Protein AF-A0A7R9VSL9-F1 (afdb_monomer)

Solvent-accessible surface area (backbone atoms only — not comparable to full-atom values): 11444 Å² total; per-residue (Å²): 52,45,55,28,90,46,54,79,50,52,21,75,36,91,77,59,42,66,39,52,57,66,40,55,28,43,62,44,83,41,82,52,96,95,42,82,44,75,50,40,25,41,48,92,50,50,42,45,69,57,38,50,76,49,72,64,42,62,82,73,34,66,48,32,88,76,43,55,75,71,49,42,51,52,44,42,50,33,46,54,65,25,61,71,74,70,79,79,92,76,89,86,70,98,70,92,64,82,64,56,60,70,59,43,49,58,50,45,51,35,39,72,70,66,36,55,68,60,43,52,56,48,34,75,75,40,68,66,56,54,78,35,43,83,78,44,50,65,36,54,56,36,44,29,19,50,68,43,38,52,67,60,41,50,52,44,49,60,76,64,42,69,70,82,53,54,25,77,86,66,44,36,32,61,77,50,26,27,77,84,28,32,77,73,63,50,93,81,71,87,72,75,75,73,81,128

Mean predicted aligned error: 16.26 Å

pLDDT: mean 79.05, std 14.08, range [35.59, 91.62]

InterPro domains:
  IPR001510 Zinc finger, PARP-type [PF00645] (2-78)
  IPR001510 Zinc finger, PARP-type [PS50064] (1-83)
  IPR001510 Zinc finger, PARP-type [SM01336] (2-80)
  IPR002110 Ankyrin repeat [PF12796] (111-179)
  IPR002110 Ankyrin repeat [PS50088] (136-168)
  IPR002110 Ankyrin repeat [SM00248] (136-165)
  IPR036770 Ankyrin repeat-containing domain superfamily [G3DSA:1.25.40.20] (108-187)
  IPR036770 Ankyrin repeat-containing domain superfamily [SSF48403] (115-178)
  IPR036957 Zinc finger, PARP-type superfamily [G3DSA:3.30.1740.10] (1-96)

Radius of gyration: 26.24 Å; Cα contacts (8 Å, |Δi|>4): 273; chains: 1; bounding box: 48×46×70 Å

Foldseek 3Di:
DEFACAQPAAAPAPVRHGDHGRADWDWDWDDDDNDIDTHIHGLQRCALVNCVVQVLAQVSDPCLVVHDPVNNVSNRVSSVVRVVPPDDDDDDDDDDDQDDLVVLVVLVVCLQVVVLVVNLVVCVSPVSNLARDSPLADHSLLSCQLVQPQVSNLSSVQSPHDQCRAGPVRDTSLNNGDPNNVVVSDPDDPRPNPDD

Organism: NCBI:txid2749911

Structure (mmCIF, N/CA/C/O backbone):
data_AF-A0A7R9VSL9-F1
#
_entry.id   AF-A0A7R9VSL9-F1
#
loop_
_atom_site.group_PDB
_atom_site.id
_atom_site.type_symbol
_atom_site.label_atom_id
_atom_site.label_alt_id
_atom_site.label_comp_id
_atom_site.label_asym_id
_atom_site.label_entity_id
_atom_site.label_seq_id
_atom_site.pdbx_PDB_ins_code
_atom_site.Cartn_x
_atom_site.Cartn_y
_atom_site.Cartn_z
_atom_site.occupancy
_atom_site.B_iso_or_equiv
_atom_site.auth_seq_id
_atom_site.auth_comp_id
_atom_site.auth_asym_id
_atom_site.auth_atom_id
_atom_site.pdbx_PDB_model_num
ATOM 1 N N . MET A 1 1 ? -15.190 14.554 35.370 1.00 84.62 1 MET A N 1
ATOM 2 C CA . MET A 1 1 ? -15.460 13.110 35.465 1.00 84.62 1 MET A CA 1
ATOM 3 C C . MET A 1 1 ? -16.556 12.915 36.484 1.00 84.62 1 MET A C 1
ATOM 5 O O . MET A 1 1 ? -16.598 13.649 37.455 1.00 84.62 1 MET A O 1
ATOM 9 N N . GLU A 1 2 ? -17.449 11.961 36.266 1.00 85.62 2 GLU A N 1
ATOM 10 C CA . GLU A 1 2 ? -18.422 11.568 37.288 1.00 85.62 2 GLU A CA 1
ATOM 11 C C . GLU A 1 2 ? -18.765 10.086 37.144 1.00 85.62 2 GLU A C 1
ATOM 13 O O . GLU A 1 2 ? -18.588 9.501 36.070 1.00 85.62 2 GLU A O 1
ATOM 18 N N . ALA A 1 3 ? -19.291 9.485 38.209 1.00 86.31 3 ALA A N 1
ATOM 19 C CA . ALA A 1 3 ? -19.899 8.166 38.131 1.00 86.31 3 ALA A CA 1
ATOM 20 C C . ALA A 1 3 ? -21.226 8.252 37.362 1.00 86.31 3 ALA A C 1
ATOM 22 O O . ALA A 1 3 ? -22.036 9.162 37.561 1.00 86.31 3 ALA A O 1
ATOM 23 N N . ALA A 1 4 ? -21.481 7.295 36.473 1.00 84.44 4 ALA A N 1
ATOM 24 C CA . ALA A 1 4 ? -22.708 7.269 35.695 1.00 84.44 4 ALA A CA 1
ATOM 25 C C . ALA A 1 4 ? -23.941 7.113 36.600 1.00 84.44 4 ALA A C 1
ATOM 27 O O . ALA A 1 4 ? -24.237 6.029 37.102 1.00 84.44 4 ALA A O 1
ATOM 28 N N . LYS A 1 5 ? -24.713 8.197 36.755 1.00 83.06 5 LYS A N 1
ATOM 29 C CA . LYS A 1 5 ? -25.940 8.223 37.576 1.00 83.06 5 LYS A CA 1
ATOM 30 C C . LYS A 1 5 ? -27.024 7.256 37.073 1.00 83.06 5 LYS A C 1
ATOM 32 O O . LYS A 1 5 ? -27.860 6.793 37.844 1.00 83.06 5 LYS A O 1
ATOM 37 N N . SER A 1 6 ? -27.015 6.930 35.776 1.00 79.44 6 SER A N 1
ATOM 38 C CA . SER A 1 6 ? -27.921 5.950 35.164 1.00 79.44 6 SER A CA 1
ATOM 39 C C . SER A 1 6 ? -27.245 5.192 34.021 1.00 79.44 6 SER A C 1
ATOM 41 O O . SER A 1 6 ? -26.354 5.732 33.371 1.00 79.44 6 SER A O 1
ATOM 43 N N . GLY A 1 7 ? -27.740 3.989 33.714 1.00 78.31 7 GLY A N 1
ATOM 44 C CA . GLY A 1 7 ? -27.281 3.172 32.582 1.00 78.31 7 GLY A CA 1
ATOM 45 C C . GLY A 1 7 ? -27.745 3.650 31.196 1.00 78.31 7 GLY A C 1
ATOM 46 O O . GLY A 1 7 ? -27.620 2.919 30.221 1.00 78.31 7 GLY A O 1
ATOM 47 N N . ARG A 1 8 ? -28.347 4.846 31.094 1.00 77.19 8 ARG A N 1
ATOM 48 C CA . ARG A 1 8 ? -28.949 5.362 29.848 1.00 77.19 8 ARG A CA 1
ATOM 49 C C . ARG A 1 8 ? -27.991 6.188 28.990 1.00 77.19 8 ARG A C 1
ATOM 51 O O . ARG A 1 8 ? -28.275 6.423 27.818 1.00 77.19 8 ARG A O 1
ATOM 58 N N . SER A 1 9 ? -26.868 6.651 29.543 1.00 83.00 9 SER A N 1
ATOM 59 C CA . SER A 1 9 ? -25.889 7.418 28.767 1.00 83.00 9 SER A CA 1
ATOM 60 C C . SER A 1 9 ? -25.145 6.519 27.789 1.00 83.00 9 SER A C 1
ATOM 62 O O . SER A 1 9 ? -24.512 5.550 28.203 1.00 83.00 9 SER A O 1
ATOM 64 N N . LYS A 1 10 ? -25.176 6.873 26.504 1.00 88.25 10 LYS A N 1
ATOM 65 C CA . LYS A 1 10 ? -24.387 6.213 25.461 1.00 88.25 10 LYS A CA 1
ATOM 66 C C . LYS A 1 10 ? -23.032 6.895 25.325 1.00 88.25 10 LYS A C 1
ATOM 68 O O . LYS A 1 10 ? -22.955 8.123 25.291 1.00 88.25 10 LYS A O 1
ATOM 73 N N . CYS A 1 11 ? -21.977 6.096 25.230 1.00 88.94 11 CYS A N 1
ATOM 74 C CA . CYS A 1 11 ? -20.640 6.588 24.955 1.00 88.94 11 CYS A CA 1
ATOM 75 C C . CYS A 1 11 ? -20.586 7.172 23.536 1.00 88.94 11 CYS A C 1
ATOM 77 O O . CYS A 1 11 ? -20.921 6.492 22.570 1.00 88.94 11 CYS A O 1
ATOM 79 N N . LYS A 1 12 ? -20.132 8.421 23.398 1.00 85.94 12 LYS A N 1
ATOM 80 C CA . LYS A 1 12 ? -19.881 9.072 22.096 1.00 85.94 12 LYS A CA 1
ATOM 81 C C . LYS A 1 12 ? -18.482 8.778 21.523 1.00 85.94 12 LYS A C 1
ATOM 83 O O . LYS A 1 12 ? -18.089 9.378 20.528 1.00 85.94 12 LYS A O 1
ATOM 88 N N . GLY A 1 13 ? -17.719 7.881 22.153 1.00 82.31 13 GLY A N 1
ATOM 89 C CA . GLY A 1 13 ? -16.448 7.361 21.636 1.00 82.31 13 GLY A CA 1
ATOM 90 C C . GLY A 1 13 ? -16.630 6.198 20.651 1.00 82.31 13 GLY A C 1
ATOM 91 O O . GLY A 1 13 ? -17.747 5.882 20.243 1.00 82.31 13 GLY A O 1
ATOM 92 N N . SER A 1 14 ? -15.530 5.527 20.299 1.00 81.31 14 SER A N 1
ATOM 93 C CA . SER A 1 14 ? -15.514 4.436 19.306 1.00 81.31 14 SER A CA 1
ATOM 94 C C . SER A 1 14 ? -16.423 3.259 19.667 1.00 81.31 14 SER A C 1
ATOM 96 O O . SER A 1 14 ? -17.009 2.638 18.788 1.00 81.31 14 SER A O 1
ATOM 98 N N . CYS A 1 15 ? -16.577 2.983 20.961 1.00 84.06 15 CYS A N 1
ATOM 99 C CA . CYS A 1 15 ? -17.363 1.872 21.479 1.00 84.06 15 CYS A CA 1
ATOM 100 C C . CYS A 1 15 ? -18.881 2.026 21.259 1.00 84.06 15 CYS A C 1
ATOM 102 O O . CYS A 1 15 ? -19.564 1.017 21.146 1.00 84.06 15 CYS A O 1
ATOM 104 N N . LYS A 1 16 ? -19.437 3.251 21.209 1.00 84.38 16 LYS A N 1
ATOM 105 C CA . LYS A 1 16 ? -20.891 3.535 21.058 1.00 84.38 16 LYS A CA 1
ATOM 106 C C . LYS A 1 16 ? -21.842 2.807 22.038 1.00 84.38 16 LYS A C 1
ATOM 108 O O . LYS A 1 16 ? -23.061 2.868 21.882 1.00 84.38 16 LYS A O 1
ATOM 113 N N . GLN A 1 17 ? -21.302 2.144 23.057 1.00 85.94 17 GLN A N 1
ATOM 114 C CA . GLN A 1 17 ? -22.033 1.320 24.019 1.00 85.94 17 GLN A CA 1
ATOM 115 C C . GLN A 1 17 ? -22.674 2.156 25.134 1.00 85.94 17 GLN A C 1
ATOM 117 O O . GLN A 1 17 ? -22.292 3.304 25.380 1.00 85.94 17 GLN A O 1
ATOM 122 N N . ALA A 1 18 ? -23.661 1.573 25.816 1.00 89.00 18 ALA A N 1
ATOM 123 C CA . ALA A 1 18 ? -24.231 2.149 27.028 1.00 89.00 18 ALA A CA 1
ATOM 124 C C . ALA A 1 18 ? -23.214 2.082 28.177 1.00 89.00 18 ALA A C 1
ATOM 126 O O . ALA A 1 18 ? -22.560 1.062 28.375 1.00 89.00 18 ALA A O 1
ATOM 127 N N . ILE A 1 19 ? -23.080 3.174 28.928 1.00 87.31 19 ILE A N 1
ATOM 128 C CA . ILE A 1 19 ? -22.209 3.240 30.104 1.00 87.31 19 ILE A CA 1
ATOM 129 C C . ILE A 1 19 ? -23.006 2.702 31.298 1.00 87.31 19 ILE A C 1
ATOM 131 O O . ILE A 1 19 ? -24.061 3.273 31.596 1.00 87.31 19 ILE A O 1
ATOM 135 N N . PRO A 1 20 ? -22.553 1.630 31.971 1.00 87.19 20 PRO A N 1
ATOM 136 C CA . PRO A 1 20 ? -23.284 1.049 33.090 1.00 87.19 20 PRO A CA 1
ATOM 137 C C . PRO A 1 20 ? -23.353 2.020 34.273 1.00 87.19 20 PRO A C 1
ATOM 139 O O . PRO A 1 20 ? -22.482 2.870 34.458 1.00 87.19 20 PRO A O 1
ATOM 142 N N . LYS A 1 21 ? -24.412 1.901 35.083 1.00 87.94 21 LYS A N 1
ATOM 143 C CA . LYS A 1 21 ? -24.594 2.725 36.286 1.00 87.94 21 LYS A CA 1
ATOM 144 C C . LYS A 1 21 ? -23.414 2.506 37.241 1.00 87.94 21 LYS A C 1
ATOM 146 O O . LYS A 1 21 ? -23.044 1.367 37.492 1.00 87.94 21 LYS A O 1
ATOM 151 N N . GLY A 1 22 ? -22.856 3.589 37.774 1.00 85.44 22 GLY A N 1
ATOM 152 C CA . GLY A 1 22 ? -21.714 3.542 38.690 1.00 85.44 22 GLY A CA 1
ATOM 153 C C . GLY A 1 22 ? -20.346 3.413 38.014 1.00 85.44 22 GLY A C 1
ATOM 154 O O . GLY A 1 22 ? -19.343 3.511 38.707 1.00 85.44 22 GLY A O 1
ATOM 155 N N . ALA A 1 23 ? -20.259 3.257 36.689 1.00 86.19 23 ALA A N 1
ATOM 156 C CA . ALA A 1 23 ? -18.967 3.326 36.005 1.00 86.19 23 ALA A CA 1
ATOM 157 C C . ALA A 1 23 ? -18.481 4.773 35.867 1.00 86.19 23 ALA A C 1
ATOM 159 O O . ALA A 1 23 ? -19.281 5.692 35.655 1.00 86.19 23 ALA A O 1
ATOM 160 N N . ALA A 1 24 ? -17.164 4.966 35.945 1.00 88.19 24 ALA A N 1
ATOM 161 C CA . ALA A 1 24 ? -16.548 6.261 35.710 1.00 88.19 24 ALA A CA 1
ATOM 162 C C . ALA A 1 24 ? -16.733 6.687 34.244 1.00 88.19 24 ALA A C 1
ATOM 164 O O . ALA A 1 24 ? -16.544 5.911 33.300 1.00 88.19 24 ALA A O 1
ATOM 165 N N . ARG A 1 25 ? -17.128 7.944 34.039 1.00 88.25 25 ARG A N 1
ATOM 166 C CA . ARG A 1 25 ? -17.280 8.535 32.708 1.00 88.25 25 ARG A CA 1
ATOM 167 C C . ARG A 1 25 ? -16.757 9.961 32.660 1.00 88.25 25 ARG A C 1
ATOM 169 O O . ARG A 1 25 ? -16.861 10.734 33.615 1.00 88.25 25 ARG A O 1
ATOM 176 N N . MET A 1 26 ? -16.245 10.327 31.494 1.00 87.38 26 MET A N 1
ATOM 177 C CA . MET A 1 26 ? -15.787 11.674 31.191 1.00 87.38 26 MET A CA 1
ATOM 178 C C . MET A 1 26 ? -16.830 12.382 30.329 1.00 87.38 26 MET A C 1
ATOM 180 O O . MET A 1 26 ? -17.233 11.873 29.284 1.00 87.38 26 MET A O 1
ATOM 184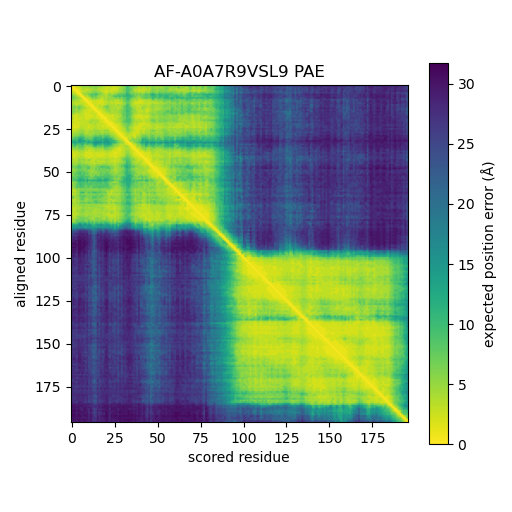 N N . GLY A 1 27 ? -17.292 13.542 30.785 1.00 86.94 27 GLY A N 1
ATOM 185 C CA . GLY A 1 27 ? -18.174 14.420 30.026 1.00 86.94 27 GLY A CA 1
ATOM 186 C C . GLY A 1 27 ? -17.377 15.565 29.418 1.00 86.94 27 GLY A C 1
ATOM 187 O O . GLY A 1 27 ? -16.521 16.135 30.085 1.00 86.94 27 GLY A O 1
ATOM 188 N N . THR A 1 28 ? -17.672 15.913 28.171 1.00 83.38 28 THR A N 1
ATOM 189 C CA . THR A 1 28 ? -17.256 17.190 27.579 1.00 83.38 28 THR A CA 1
ATOM 190 C C . THR A 1 28 ? -18.501 18.035 27.374 1.00 83.38 28 THR A C 1
ATOM 192 O O . THR A 1 28 ? -19.462 17.555 26.766 1.00 83.38 28 THR A O 1
ATOM 195 N N . LEU A 1 29 ? -18.497 19.259 27.898 1.00 81.69 29 LEU A N 1
ATOM 196 C CA . LEU A 1 29 ? -19.565 20.221 27.662 1.00 81.69 29 LEU A CA 1
ATOM 197 C C . LEU A 1 29 ? -19.482 20.725 26.218 1.00 81.69 29 LEU A C 1
ATOM 199 O O . LEU A 1 29 ? -18.405 21.071 25.737 1.00 81.69 29 LEU A O 1
ATOM 203 N N . VAL A 1 30 ? -20.610 20.719 25.520 1.00 79.19 30 VAL A N 1
ATOM 204 C CA . VAL A 1 30 ? -20.751 21.210 24.152 1.00 79.19 30 VAL A CA 1
ATOM 205 C C . VAL A 1 30 ? -21.876 22.234 24.148 1.00 79.19 30 VAL A C 1
ATOM 207 O O . VAL A 1 30 ? -23.031 21.889 24.399 1.00 79.19 30 VAL A O 1
ATOM 210 N N . GLU A 1 31 ? -21.531 23.482 23.855 1.00 80.56 31 GLU A N 1
ATOM 211 C CA . GLU A 1 31 ? -22.489 24.571 23.676 1.00 80.56 31 GLU A CA 1
ATOM 212 C C . GLU A 1 31 ? -23.094 24.484 22.269 1.00 80.56 31 GLU A C 1
ATOM 214 O O . GLU A 1 31 ? -22.371 24.504 21.271 1.00 80.56 31 GLU A O 1
ATOM 219 N N . ILE A 1 32 ? -24.417 24.366 22.174 1.00 73.50 32 ILE A N 1
ATOM 220 C CA . ILE A 1 32 ? -25.154 24.362 20.906 1.00 73.50 32 ILE A CA 1
ATOM 221 C C . ILE A 1 32 ? -26.336 25.330 20.989 1.00 73.50 32 ILE A C 1
ATOM 223 O O . ILE A 1 32 ? -27.261 25.120 21.764 1.00 73.50 32 ILE A O 1
ATOM 227 N N . ASN A 1 33 ? -26.323 26.381 20.159 1.00 64.38 33 ASN A N 1
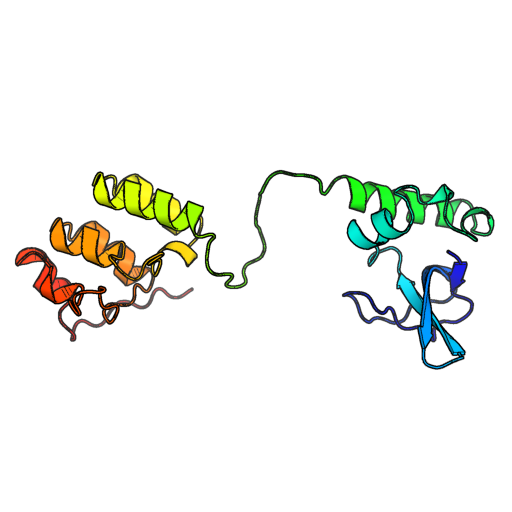ATOM 228 C CA . ASN A 1 33 ? -27.449 27.307 19.950 1.00 64.38 33 ASN A CA 1
ATOM 229 C C . ASN A 1 33 ? -28.137 27.787 21.247 1.00 64.38 33 ASN A C 1
ATOM 231 O O . ASN A 1 33 ? -29.351 27.663 21.392 1.00 64.38 33 ASN A O 1
ATOM 235 N N . GLY A 1 34 ? -27.362 28.311 22.202 1.00 74.56 34 GLY A N 1
ATOM 236 C CA . GLY A 1 34 ? -27.899 28.861 23.454 1.00 74.56 34 GLY A CA 1
ATOM 237 C C . GLY A 1 34 ? -28.269 27.825 24.523 1.00 74.56 34 GLY A C 1
ATOM 238 O O . GLY A 1 34 ? -28.857 28.198 25.534 1.00 74.56 34 GLY A O 1
ATOM 239 N N . GLY A 1 35 ? -27.926 26.545 24.327 1.00 68.81 35 GLY A N 1
ATOM 240 C CA . GLY A 1 35 ? -28.040 25.498 25.342 1.00 68.81 35 GLY A CA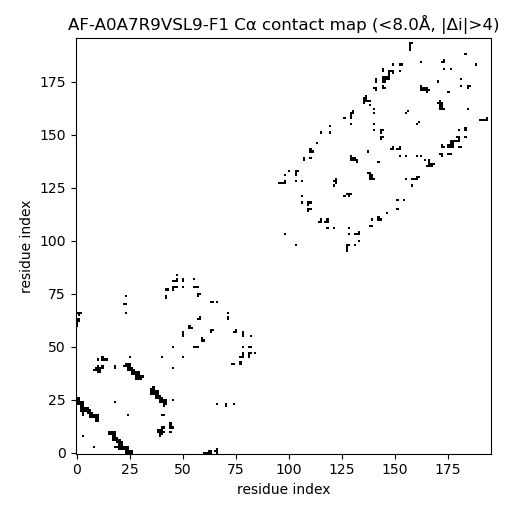 1
ATOM 241 C C . GLY A 1 35 ? -26.759 24.674 25.496 1.00 68.81 35 GLY A C 1
ATOM 242 O O . GLY A 1 35 ? -26.045 24.408 24.527 1.00 68.81 35 GLY A O 1
ATOM 243 N N . SER A 1 36 ? -26.492 24.219 26.718 1.00 79.06 36 SER A N 1
ATOM 244 C CA . SER A 1 36 ? -25.337 23.381 27.050 1.00 79.06 36 SER A CA 1
ATOM 245 C C . SER A 1 36 ? -25.715 21.895 27.043 1.00 79.06 36 SER A C 1
ATOM 247 O O . SER A 1 36 ? -26.683 21.484 27.686 1.00 79.06 36 SER A O 1
ATOM 249 N N . SER A 1 37 ? -24.955 21.051 26.340 1.00 81.44 37 SER A N 1
ATOM 250 C CA . SER A 1 37 ? -25.164 19.595 26.300 1.00 81.44 37 SER A CA 1
ATOM 251 C C . SER A 1 37 ? -23.886 18.827 26.635 1.00 81.44 37 SER A C 1
ATOM 253 O O . SER A 1 37 ? -22.811 19.155 26.146 1.00 81.44 37 SER A O 1
ATOM 255 N N . TYR A 1 38 ? -23.981 17.756 27.429 1.00 82.19 38 TYR A N 1
ATOM 256 C CA . TYR A 1 38 ? -22.822 16.927 27.779 1.00 82.19 38 TYR A CA 1
ATOM 257 C C . TYR A 1 38 ? -22.655 15.734 26.833 1.00 82.19 38 TYR A C 1
ATOM 259 O O . TYR A 1 38 ? -23.560 14.920 26.628 1.00 82.19 38 TYR A O 1
ATOM 267 N N . SER A 1 39 ? -21.447 15.581 26.295 1.00 86.12 39 SER A N 1
ATOM 268 C CA . SER A 1 39 ? -21.015 14.402 25.550 1.00 86.12 39 SER A CA 1
ATOM 269 C C . SER A 1 39 ? -20.248 13.445 26.461 1.00 86.12 39 SER A C 1
ATOM 271 O O . SER A 1 39 ? -19.094 13.704 26.794 1.00 86.12 39 SER A O 1
ATOM 273 N N . TRP A 1 40 ? -20.861 12.314 26.813 1.00 88.31 40 TRP A N 1
ATOM 274 C CA . TRP A 1 40 ? -20.269 11.313 27.705 1.00 88.31 40 TRP A CA 1
ATOM 275 C C . TRP A 1 40 ? -19.381 10.298 26.976 1.00 88.31 40 TRP A C 1
ATOM 277 O O . TRP A 1 40 ? -19.708 9.831 25.881 1.00 88.31 40 TRP A O 1
ATOM 287 N N . ARG A 1 41 ? -18.283 9.901 27.621 1.00 89.44 41 ARG A N 1
ATOM 288 C CA . ARG A 1 41 ? -17.369 8.831 27.202 1.00 89.44 41 ARG A CA 1
ATOM 289 C C . ARG A 1 41 ? -17.050 7.913 28.384 1.00 89.44 41 ARG A C 1
ATOM 291 O O . ARG A 1 41 ? -16.912 8.401 29.501 1.00 89.44 41 ARG A O 1
ATOM 298 N N . CYS A 1 42 ? -16.931 6.607 28.153 1.00 89.06 42 CYS A N 1
ATOM 299 C CA . CYS A 1 42 ? -16.405 5.674 29.157 1.00 89.06 42 CYS A CA 1
ATOM 300 C C . CYS A 1 42 ? -14.872 5.755 29.244 1.00 89.06 42 CYS A C 1
ATOM 302 O O . CYS A 1 42 ? -14.229 6.224 28.300 1.00 89.06 42 CYS A O 1
ATOM 304 N N . THR A 1 43 ? -14.305 5.265 30.350 1.00 84.88 43 THR A N 1
ATOM 305 C CA . THR A 1 43 ? -12.855 5.220 30.618 1.00 84.88 43 THR A CA 1
ATOM 306 C C . THR A 1 43 ? -12.069 4.534 29.500 1.00 84.88 43 THR A C 1
ATOM 308 O O . THR A 1 43 ? -11.088 5.088 29.015 1.00 84.88 43 THR A O 1
ATOM 311 N N . SER A 1 44 ? -12.564 3.412 28.970 1.00 81.75 44 SER A N 1
ATOM 312 C CA . SER A 1 44 ? -11.925 2.682 27.859 1.00 81.75 44 SER A CA 1
ATOM 313 C C . SER A 1 44 ? -11.923 3.429 26.516 1.00 81.75 44 SER A C 1
ATOM 315 O O . SER A 1 44 ? -11.188 3.064 25.605 1.00 81.75 44 SER A O 1
ATOM 317 N N . CYS A 1 45 ? -12.763 4.456 26.361 1.00 85.75 45 CYS A N 1
ATOM 318 C CA . CYS A 1 45 ? -12.861 5.274 25.149 1.00 85.75 45 CYS A CA 1
ATOM 319 C C . CYS A 1 45 ? -12.197 6.663 25.330 1.00 85.75 45 CYS A C 1
ATOM 321 O O . CYS A 1 45 ? -12.378 7.550 24.484 1.00 85.75 45 CYS A O 1
ATOM 323 N N . ILE A 1 46 ? -11.425 6.859 26.411 1.00 84.62 46 ILE A N 1
ATOM 324 C CA . ILE A 1 46 ? -10.523 8.004 26.589 1.00 84.62 46 ILE A CA 1
ATOM 325 C C . ILE A 1 46 ? -9.317 7.797 25.668 1.00 84.62 46 ILE A C 1
ATOM 327 O O . ILE A 1 46 ? -8.596 6.812 25.769 1.00 84.62 46 ILE A O 1
ATOM 331 N N . THR A 1 47 ? -9.109 8.722 24.734 1.00 78.44 47 THR A N 1
ATOM 332 C CA . THR A 1 47 ? -7.946 8.704 23.839 1.00 78.44 47 THR A CA 1
ATOM 333 C C . THR A 1 47 ? -6.918 9.732 24.287 1.00 78.44 47 THR A C 1
ATOM 335 O O . THR A 1 47 ? -7.271 10.691 24.970 1.00 78.44 47 THR A O 1
ATOM 338 N N . ALA A 1 48 ? -5.676 9.610 23.808 1.00 71.44 48 ALA A N 1
ATOM 339 C CA . ALA A 1 48 ? -4.623 10.602 24.047 1.00 71.44 48 ALA A CA 1
ATOM 340 C C . ALA A 1 48 ? -5.090 12.035 23.721 1.00 71.44 48 ALA A C 1
ATOM 342 O O . ALA A 1 48 ? -4.810 12.976 24.451 1.00 71.44 48 ALA A O 1
ATOM 343 N N . LYS A 1 49 ? -5.889 12.194 22.656 1.00 76.38 49 LYS A N 1
ATOM 344 C CA . LYS A 1 49 ? -6.484 13.478 22.248 1.00 76.38 49 LYS A CA 1
ATOM 345 C C . LYS A 1 49 ? -7.480 14.020 23.283 1.00 76.38 49 LYS A C 1
ATOM 347 O O . LYS A 1 49 ? -7.518 15.216 23.534 1.00 76.38 49 LYS A O 1
ATOM 352 N N . VAL A 1 50 ? -8.297 13.143 23.870 1.00 76.31 50 VAL A N 1
ATOM 353 C CA . VAL A 1 50 ? -9.248 13.507 24.933 1.00 76.31 50 VAL A CA 1
ATOM 354 C C . VAL A 1 50 ? -8.500 13.874 26.211 1.00 76.31 50 VAL A C 1
ATOM 356 O O . VAL A 1 50 ? -8.870 14.844 26.862 1.00 76.31 50 VAL A O 1
ATOM 359 N N . ALA A 1 51 ? -7.432 13.140 26.525 1.00 76.62 51 ALA A N 1
ATOM 360 C CA . ALA A 1 51 ? -6.581 13.418 27.670 1.00 76.62 51 ALA A CA 1
ATOM 361 C C . ALA A 1 51 ? -5.844 14.762 27.549 1.00 76.62 51 ALA A C 1
ATOM 363 O O . ALA A 1 51 ? -5.847 15.563 28.479 1.00 76.62 51 ALA A O 1
ATOM 364 N N . GLN A 1 52 ? -5.304 15.058 26.364 1.00 71.38 52 GLN A N 1
ATOM 365 C CA . GLN A 1 52 ? -4.664 16.339 26.045 1.00 71.38 52 GLN A CA 1
ATOM 366 C C . GLN A 1 52 ? -5.633 17.521 26.151 1.00 71.38 52 GLN A C 1
ATOM 368 O O . GLN A 1 52 ? -5.275 18.553 26.707 1.00 71.38 52 GLN A O 1
ATOM 373 N N . ASN A 1 53 ? -6.878 17.366 25.684 1.00 73.69 53 ASN A N 1
ATOM 374 C CA . ASN A 1 53 ? -7.904 18.407 25.825 1.00 73.69 53 ASN A CA 1
ATOM 375 C C . ASN A 1 53 ? -8.260 18.706 27.292 1.00 73.69 53 ASN A C 1
ATOM 377 O O . ASN A 1 53 ? -8.836 19.750 27.577 1.00 73.69 53 ASN A O 1
ATOM 381 N N . ALA A 1 54 ? -7.935 17.792 28.205 1.00 68.31 54 ALA A N 1
ATOM 382 C CA . ALA A 1 54 ? -8.110 17.939 29.644 1.00 68.31 54 ALA A CA 1
ATOM 383 C C . ALA A 1 54 ? -6.820 18.360 30.376 1.00 68.31 54 ALA A C 1
ATOM 385 O O . ALA A 1 54 ? -6.785 18.325 31.600 1.00 68.31 54 ALA A O 1
ATOM 386 N N . GLY A 1 55 ? -5.769 18.758 29.650 1.00 69.81 55 GLY A N 1
ATOM 387 C CA . GLY A 1 55 ? -4.513 19.226 30.242 1.00 69.81 55 GLY A CA 1
ATOM 388 C C . GLY A 1 55 ? -3.504 18.124 30.572 1.00 69.81 55 GLY A C 1
ATOM 389 O O . GLY A 1 55 ? -2.475 18.423 31.158 1.00 69.81 55 GLY A O 1
ATOM 390 N N . GLY A 1 56 ? -3.752 16.871 30.175 1.00 66.75 56 GLY A N 1
ATOM 391 C CA . GLY A 1 56 ? -2.794 15.768 30.328 1.00 66.75 56 GLY A CA 1
ATOM 392 C C . GLY A 1 56 ? -2.865 15.016 31.660 1.00 66.75 56 GLY A C 1
ATOM 393 O O . GLY A 1 56 ? -2.459 13.857 31.697 1.00 66.75 56 GLY A O 1
ATOM 394 N N . ASP A 1 57 ? -3.486 15.593 32.691 1.00 74.69 57 ASP A N 1
ATOM 395 C CA . ASP A 1 57 ? -3.626 14.981 34.015 1.00 74.69 57 ASP A CA 1
ATOM 396 C C . ASP A 1 57 ? -5.087 14.668 34.359 1.00 74.69 57 ASP A C 1
ATOM 398 O O . ASP A 1 57 ? -5.942 15.553 34.411 1.00 74.69 57 ASP A O 1
ATOM 402 N N . ALA A 1 58 ? -5.382 13.399 34.663 1.00 76.38 58 ALA A N 1
ATOM 403 C CA . ALA A 1 58 ? -6.725 12.968 35.063 1.00 76.38 58 ALA A CA 1
ATOM 404 C C . ALA A 1 58 ? -7.219 13.668 36.341 1.00 76.38 58 ALA A C 1
ATOM 406 O O . ALA A 1 58 ? -8.409 13.963 36.470 1.00 76.38 58 ALA A O 1
ATOM 407 N N . SER A 1 59 ? -6.294 13.958 37.259 1.00 77.56 59 SER A N 1
ATOM 408 C CA . SER A 1 59 ? -6.570 14.589 38.551 1.00 77.56 59 SER A CA 1
ATOM 409 C C . SER A 1 59 ? -6.949 16.067 38.444 1.00 77.56 59 SER A C 1
ATOM 411 O O . SER A 1 59 ? -7.573 16.596 39.358 1.00 77.56 59 SER A O 1
ATOM 413 N N . ALA A 1 60 ? -6.605 16.730 37.336 1.00 79.31 60 ALA A N 1
ATOM 414 C CA . ALA A 1 60 ? -6.956 18.128 37.087 1.00 79.31 60 ALA A CA 1
ATOM 415 C C . ALA A 1 60 ? -8.394 18.299 36.557 1.00 79.31 60 ALA A C 1
ATOM 417 O O . ALA A 1 60 ? -8.868 19.420 36.373 1.00 79.31 60 ALA A O 1
ATOM 418 N N . ILE A 1 61 ? -9.102 17.195 36.293 1.00 77.69 61 ILE A N 1
ATOM 419 C CA . ILE A 1 61 ? -10.443 17.216 35.713 1.00 77.69 61 ILE A CA 1
ATOM 420 C C . ILE A 1 61 ? -11.489 17.437 36.808 1.00 77.69 61 ILE A C 1
ATOM 422 O O . ILE A 1 61 ? -11.564 16.679 37.776 1.00 77.69 61 ILE A O 1
ATOM 426 N N . ASP A 1 62 ? -12.373 18.411 36.583 1.00 80.94 62 ASP A N 1
ATOM 427 C CA . ASP A 1 62 ? -13.552 18.676 37.415 1.00 80.94 62 ASP A CA 1
ATOM 428 C C . ASP A 1 62 ? -14.322 17.385 37.751 1.00 80.94 62 ASP A C 1
ATOM 430 O O . ASP A 1 62 ? -14.603 16.576 36.865 1.00 80.94 62 ASP A O 1
ATOM 434 N N . GLY A 1 63 ? -14.625 17.152 39.029 1.00 81.12 63 GLY A N 1
ATOM 435 C CA . GLY A 1 63 ? -15.336 15.960 39.509 1.00 81.12 63 GLY A CA 1
ATOM 436 C C . GLY A 1 63 ? -14.506 14.671 39.641 1.00 81.12 63 GLY A C 1
ATOM 437 O O . GLY A 1 63 ? -15.043 13.662 40.094 1.00 81.12 63 GLY A O 1
ATOM 438 N N . PHE A 1 64 ? -13.205 14.668 39.308 1.00 82.88 64 PHE A N 1
ATOM 439 C CA . PHE A 1 64 ? -12.327 13.508 39.555 1.00 82.88 64 PHE A CA 1
ATOM 440 C C . PHE A 1 64 ? -12.239 13.151 41.048 1.00 82.88 64 PHE A C 1
ATOM 442 O O . PHE A 1 64 ? -12.374 11.985 41.413 1.00 82.88 64 PHE A O 1
ATOM 449 N 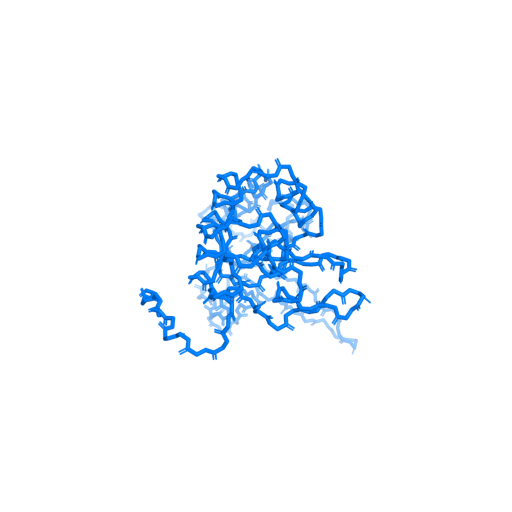N . ALA A 1 65 ? -12.111 14.158 41.918 1.00 82.94 65 ALA A N 1
ATOM 450 C CA . ALA A 1 65 ? -12.053 13.975 43.370 1.00 82.94 65 ALA A CA 1
ATOM 451 C C . ALA A 1 65 ? -13.362 13.435 43.984 1.00 82.94 65 ALA A C 1
ATOM 453 O O . ALA A 1 65 ? -13.358 12.963 45.116 1.00 82.94 65 ALA A O 1
ATOM 454 N N . SER A 1 66 ? -14.479 13.496 43.250 1.00 84.06 66 SER A N 1
ATOM 455 C CA . SER A 1 66 ? -15.784 12.984 43.691 1.00 84.06 66 SER A CA 1
ATOM 456 C C . SER A 1 66 ? -16.008 11.505 43.352 1.00 84.06 66 SER A C 1
ATOM 458 O O . SER A 1 66 ? -17.082 10.979 43.634 1.00 84.06 66 SER A O 1
ATOM 460 N N . LEU A 1 67 ? -15.038 10.847 42.713 1.00 82.94 67 LEU A N 1
ATOM 461 C CA . LEU A 1 67 ? -15.057 9.410 42.435 1.00 82.94 67 LEU A CA 1
ATOM 462 C C . LEU A 1 67 ? -14.486 8.614 43.615 1.00 82.94 67 LEU A C 1
ATOM 464 O O . LEU A 1 67 ? -13.599 9.102 44.315 1.00 82.94 67 LEU A O 1
ATOM 468 N N . ASP A 1 68 ? -14.931 7.369 43.783 1.00 86.81 68 ASP A N 1
ATOM 469 C CA . ASP A 1 68 ? -14.352 6.440 44.759 1.00 86.81 68 ASP A CA 1
ATOM 470 C C . ASP A 1 68 ? -12.899 6.087 44.397 1.00 86.81 68 ASP A C 1
ATOM 472 O O . ASP A 1 68 ? -12.514 6.094 43.224 1.00 86.81 68 ASP A O 1
ATOM 476 N N . SER A 1 69 ? -12.090 5.687 45.382 1.00 84.38 69 SER A N 1
ATOM 477 C CA . SER A 1 69 ? -10.659 5.390 45.191 1.00 84.38 69 SER A CA 1
ATOM 478 C C . SER A 1 69 ? -10.392 4.350 44.091 1.00 84.38 69 SER A C 1
ATOM 480 O O . SER A 1 69 ? -9.417 4.457 43.350 1.00 84.38 69 SER A O 1
ATOM 482 N N . ALA A 1 70 ? -11.285 3.366 43.933 1.00 85.06 70 ALA A N 1
ATOM 483 C CA . ALA A 1 70 ? -11.198 2.361 42.871 1.00 85.06 70 ALA A CA 1
ATOM 484 C C . ALA A 1 70 ? -11.433 2.958 41.469 1.00 85.06 70 ALA A C 1
ATOM 486 O O . ALA A 1 70 ? -10.737 2.620 40.513 1.00 85.06 70 ALA A O 1
ATOM 487 N N . GLN A 1 71 ? -12.386 3.884 41.347 1.00 84.69 71 GLN A N 1
ATOM 488 C CA . GLN A 1 71 ? -12.700 4.566 40.090 1.00 84.69 71 GLN A CA 1
ATOM 489 C C . GLN A 1 71 ? -11.604 5.569 39.713 1.00 84.69 71 GLN A C 1
ATOM 491 O O . GLN A 1 71 ? -11.251 5.674 38.540 1.00 84.69 71 GLN A O 1
ATOM 496 N N . GLN A 1 72 ? -11.042 6.279 40.697 1.00 85.62 72 GLN A N 1
ATOM 497 C CA . GLN A 1 72 ? -9.903 7.177 40.494 1.00 85.62 72 GLN A CA 1
ATOM 498 C C . GLN A 1 72 ? -8.700 6.417 39.922 1.00 85.62 72 GLN A C 1
ATOM 500 O O . GLN A 1 72 ? -8.101 6.869 38.946 1.00 85.62 72 GLN A O 1
ATOM 505 N N . ALA A 1 73 ? -8.394 5.235 40.470 1.00 85.06 73 ALA A N 1
ATOM 506 C CA . ALA A 1 73 ? -7.324 4.375 39.971 1.00 85.06 73 ALA A CA 1
ATOM 507 C C . ALA A 1 73 ? -7.573 3.906 38.525 1.00 85.06 73 ALA A C 1
ATOM 509 O O . ALA A 1 73 ? -6.664 3.982 37.699 1.00 85.06 73 ALA A O 1
ATOM 510 N N . GLU A 1 74 ? -8.801 3.486 38.189 1.00 82.25 74 GLU A N 1
ATOM 511 C CA . GLU A 1 74 ? -9.162 3.082 36.819 1.00 82.25 74 GLU A CA 1
ATOM 512 C C . GLU A 1 74 ? -9.005 4.241 35.824 1.00 82.25 74 GLU A C 1
ATOM 514 O O . GLU A 1 74 ? -8.474 4.077 34.725 1.00 82.25 74 GLU A O 1
ATOM 519 N N . VAL A 1 75 ? -9.437 5.435 36.220 1.00 82.62 75 VAL A N 1
ATOM 520 C CA . VAL A 1 75 ? -9.349 6.639 35.398 1.00 82.62 75 VAL A CA 1
ATOM 521 C C . VAL A 1 75 ? -7.894 7.070 35.180 1.00 82.62 75 VAL A C 1
ATOM 523 O O . VAL A 1 75 ? -7.528 7.382 34.046 1.00 82.62 75 VAL A O 1
ATOM 526 N N . ILE A 1 76 ? -7.061 7.064 36.229 1.00 84.75 76 ILE A N 1
ATOM 527 C CA . ILE A 1 76 ? -5.621 7.347 36.116 1.00 84.75 76 ILE A CA 1
ATOM 528 C C . ILE A 1 76 ? -4.973 6.323 35.185 1.00 84.75 76 ILE A C 1
ATOM 530 O O . ILE A 1 76 ? -4.286 6.709 34.243 1.00 84.75 76 ILE A O 1
ATOM 534 N N . ALA A 1 77 ? -5.253 5.031 35.381 1.00 82.12 77 ALA A N 1
ATOM 535 C CA . ALA A 1 77 ? -4.728 3.967 34.531 1.00 82.12 77 ALA A CA 1
ATOM 536 C C . ALA A 1 77 ? -5.142 4.142 33.061 1.00 82.12 77 ALA A C 1
ATOM 538 O O . ALA A 1 77 ? -4.314 3.970 32.163 1.00 82.12 77 ALA A O 1
ATOM 539 N N . ALA A 1 78 ? -6.390 4.541 32.796 1.00 80.75 78 ALA A N 1
ATOM 540 C CA . ALA A 1 78 ? -6.871 4.840 31.449 1.00 80.75 78 ALA A CA 1
ATOM 541 C C . ALA A 1 78 ? -6.136 6.043 30.826 1.00 80.75 78 ALA A C 1
ATOM 543 O O . ALA A 1 78 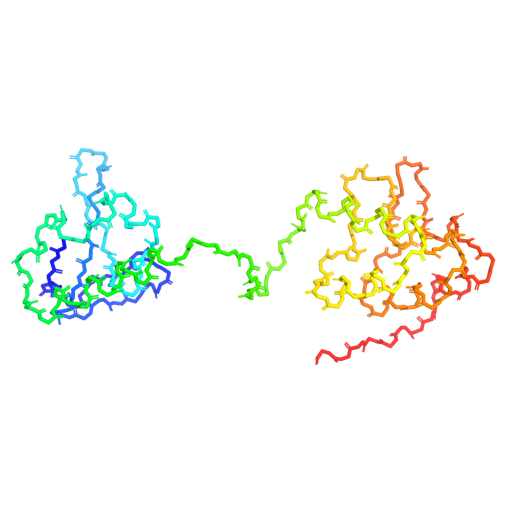? -5.758 5.996 29.654 1.00 80.75 78 ALA A O 1
ATOM 544 N N . PHE A 1 79 ? -5.873 7.097 31.605 1.00 80.31 79 PHE A N 1
ATOM 545 C CA . PHE A 1 79 ? -5.110 8.266 31.156 1.00 80.31 79 PHE A CA 1
ATOM 546 C C . PHE A 1 79 ? -3.644 7.927 30.870 1.00 80.31 79 PHE A C 1
ATOM 548 O O . PHE A 1 79 ? -3.150 8.251 29.790 1.00 80.31 79 PHE A O 1
ATOM 555 N N . SER A 1 80 ? -2.972 7.209 31.772 1.00 77.75 80 SER A N 1
ATOM 556 C CA . SER A 1 80 ? -1.583 6.769 31.595 1.00 77.75 80 SER A CA 1
ATOM 557 C C . SER A 1 80 ? -1.429 5.820 30.405 1.00 77.75 80 SER A C 1
ATOM 559 O O . SER A 1 80 ? -0.494 5.972 29.621 1.00 77.75 80 SER A O 1
ATOM 561 N N . SER A 1 81 ? -2.390 4.912 30.200 1.00 70.56 81 SER A N 1
ATOM 562 C CA . SER A 1 81 ? -2.434 4.028 29.022 1.00 70.56 81 SER A CA 1
ATOM 563 C C . SER A 1 81 ? -2.635 4.805 27.719 1.00 70.56 81 SER A C 1
ATOM 565 O O . SER A 1 81 ? -2.203 4.371 26.654 1.00 70.56 81 SER A O 1
ATOM 567 N N . SER A 1 82 ? -3.283 5.970 27.788 1.00 63.75 82 SER A N 1
ATOM 568 C CA . SER A 1 82 ? -3.447 6.860 26.639 1.00 63.75 82 SER A CA 1
ATOM 569 C C . SER A 1 82 ? -2.217 7.750 26.384 1.00 63.75 82 SER A C 1
ATOM 571 O O . SER A 1 82 ? -2.001 8.161 25.245 1.00 63.75 82 SER A O 1
ATOM 573 N N . ALA A 1 83 ? -1.389 8.013 27.405 1.00 55.03 83 ALA A N 1
ATOM 574 C CA . ALA A 1 83 ? -0.204 8.875 27.335 1.00 55.03 83 ALA A CA 1
ATOM 575 C C . ALA A 1 83 ? 1.057 8.160 26.810 1.00 55.03 83 ALA A C 1
ATOM 577 O O . ALA A 1 83 ? 1.899 8.790 26.172 1.00 55.03 83 ALA A O 1
ATOM 578 N N . THR A 1 84 ? 1.174 6.842 26.990 1.00 49.34 84 THR A N 1
ATOM 579 C CA . THR A 1 84 ? 2.278 6.034 26.432 1.00 49.34 84 THR A CA 1
ATOM 580 C C . THR A 1 84 ? 2.163 5.785 24.923 1.00 49.34 84 THR A C 1
ATOM 582 O O . THR A 1 84 ? 3.056 5.195 24.321 1.00 49.34 84 THR A O 1
ATOM 585 N N . ALA A 1 85 ? 1.128 6.311 24.262 1.00 46.97 85 ALA A N 1
ATOM 586 C CA . ALA A 1 85 ? 0.967 6.265 22.808 1.00 46.97 85 ALA A CA 1
ATOM 587 C C . ALA A 1 85 ? 1.805 7.324 22.046 1.00 46.97 85 ALA A C 1
ATOM 589 O O . ALA A 1 85 ? 1.409 7.766 20.966 1.00 46.97 85 ALA A O 1
ATOM 590 N N . SER A 1 86 ? 2.970 7.715 22.576 1.00 40.00 86 SER A N 1
ATOM 591 C CA . SER A 1 86 ? 3.957 8.566 21.893 1.00 40.00 86 SER A CA 1
ATOM 592 C C . SER A 1 86 ? 5.181 7.755 21.430 1.00 40.00 86 SER A C 1
ATOM 594 O O . SER A 1 86 ? 6.243 7.836 22.030 1.00 40.00 86 SER A O 1
ATOM 596 N N . ALA A 1 87 ? 4.990 7.052 20.301 1.00 42.47 87 ALA A N 1
ATOM 597 C CA . ALA A 1 87 ? 5.961 6.679 19.246 1.00 42.47 87 ALA A CA 1
ATOM 598 C C . ALA A 1 87 ? 7.114 5.671 19.549 1.00 42.47 87 ALA A C 1
ATOM 600 O O . ALA A 1 87 ? 7.629 5.644 20.658 1.00 42.47 87 ALA A O 1
ATOM 601 N N . PRO A 1 88 ? 7.586 4.870 18.553 1.00 44.81 88 PRO A N 1
ATOM 602 C CA . PRO A 1 88 ? 7.365 5.008 17.112 1.00 44.81 88 PRO A CA 1
ATOM 603 C C . PRO A 1 88 ? 6.601 3.843 16.450 1.00 44.81 88 PRO A C 1
ATOM 605 O O . PRO A 1 88 ? 6.716 2.679 16.810 1.00 44.81 88 PRO A O 1
ATOM 608 N N . ALA A 1 89 ? 5.832 4.207 15.423 1.00 41.88 89 ALA A N 1
ATOM 609 C CA . ALA A 1 89 ? 5.528 3.429 14.221 1.00 41.88 89 ALA A CA 1
ATOM 610 C C . ALA A 1 89 ? 5.698 1.892 14.286 1.00 41.88 89 ALA A C 1
ATOM 612 O O . ALA A 1 89 ? 6.629 1.338 13.711 1.00 41.88 89 ALA A O 1
ATOM 613 N N . THR A 1 90 ? 4.718 1.185 14.841 1.00 35.59 90 THR A N 1
ATOM 614 C CA . THR A 1 90 ? 4.405 -0.182 14.401 1.00 35.59 90 THR A CA 1
ATOM 615 C C . THR A 1 90 ? 2.929 -0.226 14.039 1.00 35.59 90 THR A C 1
ATOM 617 O O . THR A 1 90 ? 2.032 -0.403 14.857 1.00 35.59 90 THR A O 1
ATOM 620 N N . ALA A 1 91 ? 2.671 0.065 12.765 1.00 37.62 91 ALA A N 1
ATOM 621 C CA . ALA A 1 91 ? 1.347 0.029 12.177 1.00 37.62 91 ALA A CA 1
ATOM 622 C C . ALA A 1 91 ? 0.879 -1.428 12.056 1.00 37.62 91 ALA A C 1
ATOM 624 O O . ALA A 1 91 ? 1.156 -2.096 11.067 1.00 37.62 91 ALA A O 1
ATOM 625 N N . SER A 1 92 ? 0.147 -1.905 13.059 1.00 36.59 92 SER A N 1
ATOM 626 C CA . SER A 1 92 ? -0.828 -2.984 12.899 1.00 36.59 92 SER A CA 1
ATOM 627 C C . SER A 1 92 ? -2.226 -2.378 12.956 1.00 36.59 92 SER A C 1
ATOM 629 O O . SER A 1 92 ? -2.828 -2.245 14.015 1.00 36.59 92 SER A O 1
ATOM 631 N N . ALA A 1 93 ? -2.714 -1.958 11.791 1.00 38.12 93 ALA A N 1
ATOM 632 C CA . ALA A 1 93 ? -4.134 -1.807 11.492 1.00 38.12 93 ALA A CA 1
ATOM 633 C C . ALA A 1 93 ? -4.303 -1.930 9.963 1.00 38.12 93 ALA A C 1
ATOM 635 O O . ALA A 1 93 ? -3.819 -1.063 9.228 1.00 38.12 93 ALA A O 1
ATOM 636 N N . PRO A 1 94 ? -4.939 -3.002 9.459 1.00 52.09 94 PRO A N 1
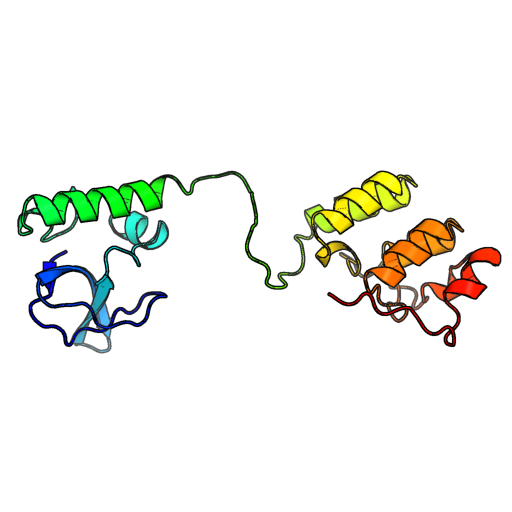ATOM 637 C CA . PRO A 1 94 ? -5.006 -3.291 8.036 1.00 52.09 94 PRO A CA 1
ATOM 638 C C . PRO A 1 94 ? -6.221 -2.595 7.425 1.00 52.09 94 PRO A C 1
ATOM 640 O O . PRO A 1 94 ? -7.253 -3.224 7.264 1.00 52.09 94 PRO A O 1
ATOM 643 N N . MET A 1 95 ? -6.132 -1.305 7.093 1.00 37.03 95 MET A N 1
ATOM 644 C CA . MET A 1 95 ? -7.121 -0.645 6.222 1.00 37.03 95 MET A CA 1
ATOM 645 C C . MET A 1 95 ? -6.450 0.454 5.385 1.00 37.03 95 MET A C 1
ATOM 647 O O . MET A 1 95 ? -6.304 1.593 5.821 1.00 37.03 95 MET A O 1
ATOM 651 N N . THR A 1 96 ? -5.979 0.051 4.199 1.00 49.50 96 THR A N 1
ATOM 652 C CA . THR A 1 96 ? -5.877 0.819 2.936 1.00 49.50 96 THR A CA 1
ATOM 653 C C . THR A 1 96 ? -5.728 2.346 3.029 1.00 49.50 96 THR A C 1
ATOM 655 O O . THR A 1 96 ? -6.480 3.094 2.402 1.00 49.50 96 THR A O 1
ATOM 658 N N . ARG A 1 97 ? -4.736 2.853 3.764 1.00 56.22 97 ARG A N 1
ATOM 659 C CA . ARG A 1 97 ? -4.294 4.246 3.605 1.00 56.22 97 ARG A CA 1
ATOM 660 C C . ARG A 1 97 ? -3.140 4.268 2.615 1.00 56.22 97 ARG A C 1
ATOM 662 O O . ARG A 1 97 ? -2.112 3.640 2.853 1.00 56.22 97 ARG A O 1
ATOM 669 N N . LYS A 1 98 ? -3.335 4.986 1.504 1.00 60.25 98 LYS A N 1
ATOM 670 C CA . LYS A 1 98 ? -2.298 5.280 0.505 1.00 60.25 98 LYS A CA 1
ATOM 671 C C . LYS A 1 98 ? -1.009 5.702 1.239 1.00 60.25 98 LYS A C 1
ATOM 673 O O . LYS A 1 98 ? -1.095 6.582 2.102 1.00 60.25 98 LYS A O 1
ATOM 678 N N . PRO A 1 99 ? 0.145 5.068 0.968 1.00 69.88 99 PRO A N 1
ATOM 679 C CA . PRO A 1 99 ? 1.369 5.309 1.729 1.00 69.88 99 PRO A CA 1
ATOM 680 C C . PRO A 1 99 ? 1.835 6.756 1.569 1.00 69.88 99 PRO A C 1
ATOM 682 O O . PRO A 1 99 ? 1.539 7.401 0.559 1.00 69.88 99 PRO A O 1
ATOM 685 N N . LEU A 1 100 ? 2.567 7.272 2.560 1.00 78.69 100 LEU A N 1
ATOM 686 C CA . LEU A 1 100 ? 3.050 8.654 2.549 1.00 78.69 100 LEU A CA 1
ATOM 687 C C . LEU A 1 100 ? 3.960 8.892 1.336 1.00 78.69 100 LEU A C 1
ATOM 689 O O . LEU A 1 100 ? 4.809 8.059 1.032 1.00 78.69 100 LEU A O 1
ATOM 693 N N . VAL A 1 101 ? 3.845 10.058 0.694 1.00 81.25 101 VAL A N 1
ATOM 694 C CA . VAL A 1 101 ? 4.628 10.425 -0.504 1.00 81.25 101 VAL A CA 1
ATOM 695 C C . VAL A 1 101 ? 6.137 10.208 -0.312 1.00 81.25 101 VAL A C 1
ATOM 697 O O . VAL A 1 101 ? 6.791 9.685 -1.208 1.00 81.25 101 VAL A O 1
ATOM 700 N N . ALA A 1 102 ? 6.690 10.517 0.865 1.00 82.56 102 ALA A N 1
ATOM 701 C CA . ALA A 1 102 ? 8.105 10.279 1.174 1.00 82.56 102 ALA A CA 1
ATOM 702 C C . ALA A 1 102 ? 8.494 8.785 1.159 1.00 82.56 102 ALA A C 1
ATOM 704 O O . ALA A 1 102 ? 9.575 8.426 0.698 1.00 82.56 102 ALA A O 1
ATOM 705 N N . GLN A 1 103 ? 7.605 7.898 1.619 1.00 84.81 103 GLN A N 1
ATOM 706 C CA . GLN A 1 103 ? 7.833 6.448 1.586 1.00 84.81 103 GLN A CA 1
ATOM 707 C C . GLN A 1 103 ? 7.760 5.908 0.155 1.00 84.81 103 GLN A C 1
ATOM 709 O O . GLN A 1 103 ? 8.539 5.031 -0.204 1.00 84.81 103 GLN A O 1
ATOM 714 N N . GLN A 1 104 ? 6.866 6.465 -0.670 1.00 87.12 104 GLN A N 1
ATOM 715 C CA . GLN A 1 104 ? 6.759 6.113 -2.089 1.00 87.12 104 GLN A CA 1
ATOM 716 C C . GLN A 1 104 ? 8.030 6.477 -2.864 1.00 87.12 104 GLN A C 1
ATOM 718 O O . GLN A 1 104 ? 8.483 5.680 -3.678 1.00 87.12 104 GLN A O 1
ATOM 723 N N . HIS A 1 105 ? 8.624 7.647 -2.590 1.00 87.25 105 HIS A N 1
ATOM 724 C CA . HIS A 1 105 ? 9.903 8.042 -3.192 1.00 87.25 105 HIS A CA 1
ATOM 725 C C . HIS A 1 105 ? 11.010 7.064 -2.808 1.00 87.25 105 HIS A C 1
ATOM 727 O O . HIS A 1 105 ? 11.598 6.453 -3.690 1.00 87.25 105 HIS A O 1
ATOM 733 N N . ARG A 1 106 ? 11.188 6.799 -1.507 1.00 88.94 106 ARG A N 1
ATOM 734 C CA . ARG A 1 106 ? 12.189 5.837 -1.020 1.00 88.94 106 ARG A CA 1
ATOM 735 C C . ARG A 1 106 ? 12.034 4.443 -1.641 1.00 88.94 106 ARG A C 1
ATOM 737 O O . ARG A 1 106 ? 13.029 3.790 -1.936 1.00 88.94 106 ARG A O 1
ATOM 744 N N . PHE A 1 107 ? 10.797 3.980 -1.817 1.00 89.44 107 PHE A N 1
ATOM 745 C CA . PHE A 1 107 ? 10.503 2.704 -2.467 1.00 89.44 107 PHE A CA 1
ATOM 746 C C . PHE A 1 107 ? 10.916 2.698 -3.947 1.00 89.44 107 PHE A C 1
ATOM 748 O O . PHE A 1 107 ? 11.542 1.747 -4.408 1.00 89.44 107 PHE A O 1
ATOM 755 N N . LEU A 1 108 ? 10.602 3.765 -4.684 1.00 88.69 108 LEU A N 1
ATOM 756 C CA . LEU A 1 108 ? 10.960 3.881 -6.097 1.00 88.69 108 LEU A CA 1
ATOM 757 C C . LEU A 1 108 ? 12.450 4.148 -6.318 1.00 88.69 108 LEU A C 1
ATOM 759 O O . LEU A 1 108 ? 12.981 3.696 -7.324 1.00 88.69 108 LEU A O 1
ATOM 763 N N . ASP A 1 109 ? 13.135 4.825 -5.397 1.00 89.62 109 ASP A N 1
ATOM 764 C CA . ASP A 1 109 ? 14.588 5.002 -5.464 1.00 89.62 109 ASP A CA 1
ATOM 765 C C . ASP A 1 109 ? 15.297 3.644 -5.379 1.00 89.62 109 ASP A C 1
ATOM 767 O O . ASP A 1 109 ? 16.170 3.360 -6.190 1.00 89.62 109 ASP A O 1
ATOM 771 N N . LYS A 1 110 ? 14.819 2.737 -4.516 1.00 89.69 110 LYS A N 1
ATOM 772 C CA . LYS A 1 110 ? 15.299 1.345 -4.459 1.00 89.69 110 LYS A CA 1
ATOM 773 C C . LYS A 1 110 ? 15.049 0.569 -5.753 1.00 89.69 110 LYS A C 1
ATOM 775 O O . LYS A 1 110 ? 15.921 -0.162 -6.208 1.00 89.69 110 LYS A O 1
ATOM 780 N N . ALA A 1 111 ? 13.876 0.751 -6.363 1.00 89.00 111 ALA A N 1
ATOM 781 C CA . ALA A 1 111 ? 13.562 0.127 -7.647 1.00 89.00 111 ALA A CA 1
ATOM 782 C C . ALA A 1 111 ? 14.461 0.648 -8.787 1.00 89.00 111 ALA A C 1
ATOM 784 O O . ALA A 1 111 ? 14.855 -0.139 -9.639 1.00 89.00 111 ALA A O 1
ATOM 785 N N . LYS A 1 112 ? 14.822 1.940 -8.776 1.00 87.44 112 LYS A N 1
ATOM 786 C CA . LYS A 1 112 ? 15.770 2.546 -9.732 1.00 87.44 112 LYS A CA 1
ATOM 787 C C . LYS A 1 112 ? 17.210 2.086 -9.528 1.00 87.44 112 LYS A C 1
ATOM 789 O O . LYS A 1 112 ? 17.968 2.008 -10.484 1.00 87.44 112 LYS A O 1
ATOM 794 N N . GLU A 1 113 ? 17.596 1.812 -8.284 1.00 88.56 113 GLU A N 1
ATOM 795 C CA . GLU A 1 113 ? 18.903 1.241 -7.938 1.00 88.56 113 GLU A CA 1
ATOM 796 C C . GLU A 1 113 ? 19.019 -0.248 -8.320 1.00 88.56 113 GLU A C 1
ATOM 798 O O . GLU A 1 113 ? 20.064 -0.846 -8.081 1.00 88.56 113 GLU A O 1
ATOM 803 N N . TYR A 1 114 ? 17.974 -0.853 -8.904 1.00 86.62 114 TYR A N 1
ATOM 804 C CA . TYR A 1 114 ? 17.881 -2.291 -9.197 1.00 86.62 114 TYR A CA 1
ATOM 805 C C . TYR A 1 114 ? 17.959 -3.187 -7.947 1.00 86.62 114 TYR A C 1
ATOM 807 O O . TYR A 1 114 ? 18.211 -4.389 -8.039 1.00 86.62 114 TYR A O 1
ATOM 815 N N . ASP A 1 115 ? 17.688 -2.627 -6.765 1.00 91.00 115 ASP A N 1
ATOM 816 C CA . ASP A 1 115 ? 17.668 -3.343 -5.486 1.00 91.00 115 ASP A CA 1
ATOM 817 C C . ASP A 1 115 ? 16.309 -4.039 -5.293 1.00 91.00 115 ASP A C 1
ATOM 819 O O . ASP A 1 115 ? 15.446 -3.640 -4.500 1.00 91.00 115 ASP A O 1
ATOM 823 N N . PHE A 1 116 ? 16.078 -5.067 -6.111 1.00 88.00 116 PHE A N 1
ATOM 824 C CA . PHE A 1 116 ? 14.800 -5.770 -6.173 1.00 88.00 116 PHE A CA 1
ATOM 825 C C . PHE A 1 116 ? 14.498 -6.594 -4.917 1.00 88.00 116 PHE A C 1
ATOM 827 O O . PHE A 1 116 ? 13.331 -6.736 -4.547 1.00 88.00 116 PHE A O 1
ATOM 834 N N . ASP A 1 117 ? 15.520 -7.085 -4.218 1.00 90.31 117 ASP A N 1
ATOM 835 C CA . ASP A 1 117 ? 15.365 -7.751 -2.924 1.00 90.31 117 ASP A CA 1
ATOM 836 C C . ASP A 1 117 ? 14.809 -6.796 -1.865 1.00 90.31 117 ASP A C 1
ATOM 838 O O . ASP A 1 117 ? 13.847 -7.132 -1.162 1.00 90.31 117 ASP A O 1
ATOM 842 N N . ALA A 1 118 ? 15.325 -5.562 -1.796 1.00 89.38 118 ALA A N 1
ATOM 843 C CA . ALA A 1 118 ? 14.759 -4.547 -0.916 1.00 89.38 118 ALA A CA 1
ATOM 844 C C . ALA A 1 118 ? 13.318 -4.190 -1.307 1.00 89.38 118 ALA A C 1
ATOM 846 O O . ALA A 1 118 ? 12.471 -4.016 -0.425 1.00 89.38 118 ALA A O 1
ATOM 847 N N . VAL A 1 119 ? 13.012 -4.117 -2.608 1.00 89.00 119 VAL A N 1
ATOM 848 C CA . VAL A 1 119 ? 11.645 -3.905 -3.117 1.00 89.00 119 VAL A CA 1
ATOM 849 C C . VAL A 1 119 ? 10.704 -5.009 -2.629 1.00 89.00 119 VAL A C 1
ATOM 851 O O . VAL A 1 119 ? 9.670 -4.699 -2.031 1.00 89.00 119 VAL A O 1
ATOM 854 N N . ARG A 1 120 ? 11.080 -6.284 -2.789 1.00 89.06 120 ARG A N 1
ATOM 855 C CA . ARG A 1 120 ? 10.299 -7.440 -2.308 1.00 89.06 120 ARG A CA 1
ATOM 856 C C . ARG A 1 120 ? 10.092 -7.387 -0.794 1.00 89.06 120 ARG A C 1
ATOM 858 O O . ARG A 1 120 ? 8.967 -7.525 -0.313 1.00 89.06 120 ARG A O 1
ATOM 865 N N . ALA A 1 121 ? 11.150 -7.104 -0.033 1.00 89.31 121 ALA A N 1
ATOM 866 C CA . ALA A 1 121 ? 11.077 -6.983 1.421 1.00 89.31 121 ALA A CA 1
ATOM 867 C C . ALA A 1 121 ? 10.147 -5.843 1.875 1.00 89.31 121 ALA A C 1
ATOM 869 O O . ALA A 1 121 ? 9.428 -5.984 2.867 1.00 89.31 121 ALA A O 1
ATOM 870 N N . MET A 1 122 ? 10.137 -4.710 1.166 1.00 88.00 122 MET A N 1
ATOM 871 C CA . MET A 1 122 ? 9.242 -3.588 1.463 1.00 88.00 122 MET A CA 1
ATOM 872 C C . MET A 1 122 ? 7.780 -3.906 1.140 1.00 88.00 122 MET A C 1
ATOM 874 O O . MET A 1 122 ? 6.912 -3.570 1.945 1.00 88.00 122 MET A O 1
ATOM 878 N N . VAL A 1 123 ? 7.507 -4.575 0.017 1.00 87.44 123 VAL A N 1
ATOM 879 C CA . VAL A 1 123 ? 6.148 -4.999 -0.365 1.00 87.44 123 VAL A CA 1
ATOM 880 C C . VAL A 1 123 ? 5.594 -6.027 0.622 1.00 87.44 123 VAL A C 1
ATOM 882 O O . VAL A 1 123 ? 4.457 -5.884 1.062 1.00 87.44 123 VAL A O 1
ATOM 885 N N . ASN A 1 124 ? 6.412 -6.989 1.062 1.00 86.44 124 ASN A N 1
ATOM 886 C CA . ASN A 1 124 ? 6.017 -7.960 2.089 1.00 86.44 124 ASN A CA 1
ATOM 887 C C . ASN A 1 124 ? 5.671 -7.295 3.429 1.00 86.44 124 ASN A C 1
ATOM 889 O O . ASN A 1 124 ? 4.756 -7.731 4.122 1.00 86.44 124 ASN A O 1
ATOM 893 N N . LYS A 1 125 ? 6.383 -6.222 3.799 1.00 86.56 125 LYS A N 1
ATOM 894 C CA . LYS A 1 125 ? 6.072 -5.438 5.006 1.00 86.56 125 LYS A CA 1
ATOM 895 C C . LYS A 1 125 ? 4.801 -4.612 4.846 1.00 86.56 125 LYS A C 1
ATOM 897 O O . LYS A 1 125 ? 4.070 -4.429 5.815 1.00 86.56 125 LYS A O 1
ATOM 902 N N . ASN A 1 126 ? 4.575 -4.051 3.661 1.00 83.00 126 ASN A N 1
ATOM 903 C CA . ASN A 1 126 ? 3.398 -3.244 3.386 1.00 83.00 126 ASN A CA 1
ATOM 904 C C . ASN A 1 126 ? 2.984 -3.357 1.904 1.00 83.00 126 ASN A C 1
ATOM 906 O O . ASN A 1 126 ? 3.607 -2.726 1.041 1.00 83.00 126 ASN A O 1
ATOM 910 N N . PRO A 1 127 ? 1.890 -4.077 1.594 1.00 81.62 127 PRO A N 1
ATOM 911 C CA . PRO A 1 127 ? 1.444 -4.283 0.215 1.00 81.62 127 PRO A CA 1
ATOM 912 C C . PRO A 1 127 ? 0.911 -2.997 -0.433 1.00 81.62 127 PRO A C 1
ATOM 914 O O . PRO A 1 127 ? 0.728 -2.930 -1.643 1.00 81.62 127 PRO A O 1
ATOM 917 N N . ALA A 1 128 ? 0.711 -1.923 0.337 1.00 82.62 128 ALA A N 1
ATOM 918 C CA . ALA A 1 128 ? 0.279 -0.638 -0.202 1.00 82.62 128 ALA A CA 1
ATOM 919 C C . 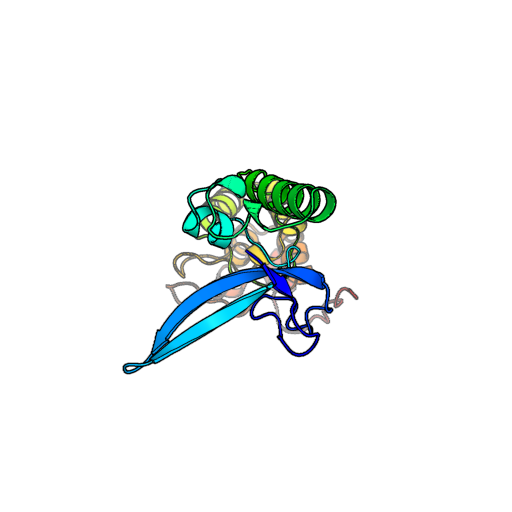ALA A 1 128 ? 1.313 0.021 -1.145 1.00 82.62 128 ALA A C 1
ATOM 921 O O . ALA A 1 128 ? 0.973 0.988 -1.827 1.00 82.62 128 ALA A O 1
ATOM 922 N N . TYR A 1 129 ? 2.560 -0.475 -1.196 1.00 83.62 129 TYR A N 1
ATOM 923 C CA . TYR A 1 129 ? 3.618 0.092 -2.039 1.00 83.62 129 TYR A CA 1
ATOM 924 C C . TYR A 1 129 ? 3.528 -0.264 -3.531 1.00 83.62 129 TYR A C 1
ATOM 926 O O . TYR A 1 129 ? 4.092 0.448 -4.358 1.00 83.62 129 TYR A O 1
ATOM 934 N N . ILE A 1 130 ? 2.788 -1.313 -3.892 1.00 85.75 130 ILE A N 1
ATOM 935 C CA . ILE A 1 130 ? 2.826 -1.923 -5.232 1.00 85.75 130 ILE A CA 1
ATOM 936 C C . ILE A 1 130 ? 2.384 -0.947 -6.333 1.00 85.75 130 ILE A C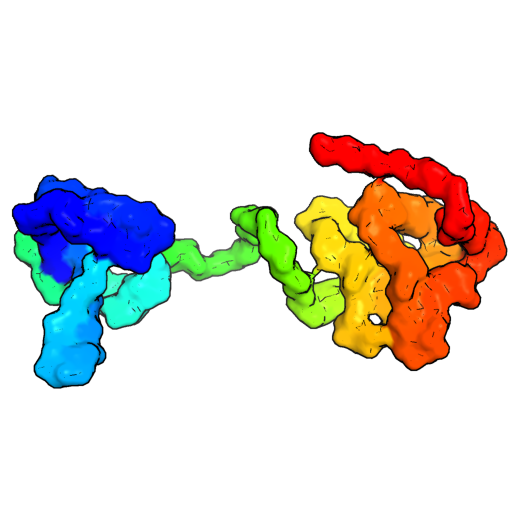 1
ATOM 938 O O . ILE A 1 130 ? 3.079 -0.784 -7.334 1.00 85.75 130 ILE A O 1
ATOM 942 N N . ASN A 1 131 ? 1.275 -0.237 -6.111 1.00 84.81 131 ASN A N 1
ATOM 943 C CA . ASN A 1 131 ? 0.708 0.725 -7.066 1.00 84.81 131 ASN A CA 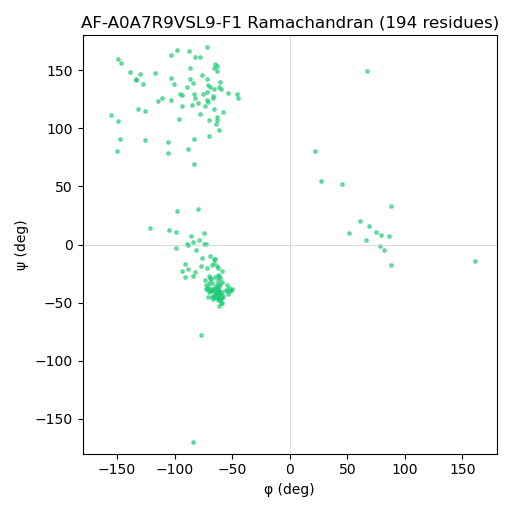1
ATOM 944 C C . ASN A 1 131 ? 1.115 2.176 -6.738 1.00 84.81 131 ASN A C 1
ATOM 946 O O . ASN A 1 131 ? 0.369 3.125 -6.987 1.00 84.81 131 ASN A O 1
ATOM 950 N N . CYS A 1 132 ? 2.285 2.372 -6.119 1.00 84.00 132 CYS A N 1
ATOM 951 C CA . CYS A 1 132 ? 2.778 3.711 -5.809 1.00 84.00 132 CYS A CA 1
ATOM 952 C C . CYS A 1 132 ? 3.308 4.428 -7.043 1.00 84.00 132 CYS A C 1
ATOM 954 O O . CYS A 1 132 ? 4.173 3.926 -7.757 1.00 84.00 132 CYS A O 1
ATOM 956 N N . GLN A 1 133 ? 2.827 5.656 -7.222 1.00 85.75 133 GLN A N 1
ATOM 957 C CA . GLN A 1 133 ? 3.235 6.548 -8.297 1.00 85.75 133 GLN A CA 1
ATOM 958 C C . GLN A 1 133 ? 3.109 7.997 -7.789 1.00 85.75 133 GLN A C 1
ATOM 960 O O . GLN A 1 133 ? 2.101 8.660 -8.042 1.00 85.75 133 GLN A O 1
ATOM 965 N N . PRO A 1 134 ? 4.089 8.499 -7.010 1.00 78.62 134 PRO A N 1
ATOM 966 C CA . PRO A 1 134 ? 3.960 9.757 -6.272 1.00 78.62 134 PRO A CA 1
ATOM 967 C C . PRO A 1 134 ? 3.754 10.975 -7.179 1.00 78.62 134 PRO A C 1
ATOM 969 O O . PRO A 1 134 ? 3.075 11.916 -6.783 1.00 78.62 134 PRO A O 1
ATOM 972 N N . SER A 1 135 ? 4.301 10.949 -8.395 1.00 78.38 135 SER A N 1
ATOM 973 C CA . SER A 1 135 ? 4.231 12.067 -9.349 1.00 78.38 135 SER A CA 1
ATOM 974 C C . SER A 1 135 ? 3.564 11.699 -10.675 1.00 78.38 135 SER A C 1
ATOM 976 O O . SER A 1 135 ? 3.775 12.398 -11.662 1.00 78.38 135 SER A O 1
ATOM 978 N N . GLY A 1 136 ? 2.869 10.560 -10.763 1.00 74.94 136 GLY A N 1
ATOM 979 C CA . GLY A 1 136 ? 2.357 10.081 -12.056 1.00 74.94 136 GLY A CA 1
ATOM 980 C C . GLY A 1 136 ? 3.460 9.687 -13.051 1.00 74.94 136 GLY A C 1
ATOM 981 O O . GLY A 1 136 ? 3.166 9.304 -14.172 1.00 74.94 136 GLY A O 1
ATOM 982 N N . ARG A 1 137 ? 4.745 9.724 -12.664 1.00 82.69 137 ARG A N 1
ATOM 983 C CA . ARG A 1 137 ? 5.854 9.409 -13.574 1.00 82.69 137 ARG A CA 1
ATOM 984 C C . ARG A 1 137 ? 5.990 7.910 -13.772 1.00 82.69 137 ARG A C 1
ATOM 986 O O . ARG A 1 137 ? 5.575 7.426 -14.804 1.00 82.69 137 ARG A O 1
ATOM 993 N N . TRP A 1 138 ? 6.570 7.186 -12.823 1.00 86.88 138 TRP A N 1
ATOM 994 C CA . TRP A 1 138 ? 6.892 5.766 -12.987 1.00 86.88 138 TRP A CA 1
ATOM 995 C C . TRP A 1 138 ? 6.455 4.975 -11.758 1.00 86.88 138 TRP A C 1
ATOM 997 O O . TRP A 1 138 ? 6.586 5.463 -10.634 1.00 86.88 138 TRP A O 1
ATOM 1007 N N . SER A 1 139 ? 5.946 3.763 -11.979 1.00 89.56 139 SER A N 1
ATOM 1008 C CA . SER A 1 139 ? 5.664 2.789 -10.918 1.00 89.56 139 SER A CA 1
ATOM 1009 C C . SER A 1 139 ? 6.800 1.768 -10.802 1.00 89.56 139 SER A C 1
ATOM 1011 O O . SER A 1 139 ? 7.639 1.658 -11.698 1.00 89.56 139 SER A O 1
ATOM 1013 N N . ALA A 1 140 ? 6.818 0.980 -9.723 1.00 90.25 140 ALA A N 1
ATOM 1014 C CA . ALA A 1 140 ? 7.792 -0.106 -9.583 1.00 90.25 140 ALA A CA 1
ATOM 1015 C C . ALA A 1 140 ? 7.667 -1.155 -10.697 1.00 90.25 140 ALA A C 1
ATOM 1017 O O . ALA A 1 140 ? 8.668 -1.745 -11.090 1.00 90.25 140 ALA A O 1
ATOM 1018 N N . LEU A 1 141 ? 6.461 -1.339 -11.248 1.00 90.69 141 LEU A N 1
ATOM 1019 C CA . LEU A 1 141 ? 6.248 -2.232 -12.383 1.00 90.69 141 LEU A CA 1
ATOM 1020 C C . LEU A 1 141 ? 6.909 -1.699 -13.664 1.00 90.69 141 LEU A C 1
ATOM 1022 O O . LEU A 1 141 ? 7.492 -2.491 -14.389 1.00 90.69 141 LEU A O 1
ATOM 1026 N N . HIS A 1 142 ? 6.890 -0.381 -13.910 1.00 89.88 142 HIS A N 1
ATOM 1027 C CA . HIS A 1 142 ? 7.619 0.220 -15.038 1.00 89.88 142 HIS A CA 1
ATOM 1028 C C . HIS A 1 142 ? 9.132 0.033 -14.891 1.00 89.88 142 HIS A C 1
ATOM 1030 O O . HIS A 1 142 ? 9.782 -0.383 -15.839 1.00 89.88 142 HIS A O 1
ATOM 1036 N N . GLN A 1 143 ? 9.672 0.279 -13.690 1.00 90.50 143 GLN A N 1
ATOM 1037 C CA . GLN A 1 143 ? 11.102 0.096 -13.400 1.00 90.50 143 GLN A CA 1
ATOM 1038 C C . GLN A 1 143 ? 11.532 -1.367 -13.600 1.00 90.50 143 GLN A C 1
ATOM 1040 O O . GLN A 1 143 ? 12.520 -1.645 -14.267 1.00 90.50 143 GLN A O 1
ATOM 1045 N N . ALA A 1 144 ? 10.760 -2.323 -13.074 1.00 90.56 144 ALA A N 1
ATOM 1046 C CA . ALA A 1 144 ? 11.059 -3.746 -13.231 1.00 90.56 144 ALA A CA 1
ATOM 1047 C C . ALA A 1 144 ? 10.905 -4.236 -14.684 1.00 90.56 144 ALA A C 1
ATOM 1049 O O . ALA A 1 144 ? 11.645 -5.124 -15.108 1.00 90.56 144 ALA A O 1
ATOM 1050 N N . ALA A 1 145 ? 9.955 -3.666 -15.434 1.00 91.62 145 ALA A N 1
ATOM 1051 C CA . ALA A 1 145 ? 9.725 -3.982 -16.839 1.00 91.62 145 ALA A CA 1
ATOM 1052 C C . ALA A 1 145 ? 10.847 -3.448 -17.743 1.00 91.62 145 ALA A C 1
ATOM 1054 O O . ALA A 1 145 ? 11.345 -4.206 -18.575 1.00 91.62 145 ALA A O 1
ATOM 1055 N N . GLU A 1 146 ? 11.275 -2.195 -17.549 1.00 90.81 146 GLU A N 1
ATOM 1056 C CA . GLU A 1 146 ? 12.422 -1.611 -18.260 1.00 90.81 146 GLU A CA 1
ATOM 1057 C C . GLU A 1 146 ? 13.710 -2.381 -17.944 1.00 90.81 146 GLU A C 1
ATOM 1059 O O . GLU A 1 146 ? 14.470 -2.717 -18.846 1.00 90.81 146 GLU A O 1
ATOM 1064 N N . ALA A 1 147 ? 13.917 -2.742 -16.674 1.00 90.31 147 ALA A N 1
ATOM 1065 C CA . ALA A 1 147 ? 15.075 -3.518 -16.242 1.00 90.31 147 ALA A CA 1
ATOM 1066 C C . ALA A 1 147 ? 15.124 -4.951 -16.804 1.00 90.31 147 ALA A C 1
ATOM 1068 O O . ALA A 1 147 ? 16.125 -5.640 -16.619 1.00 90.31 147 ALA A O 1
ATOM 1069 N N . GLY A 1 148 ? 14.038 -5.451 -17.406 1.00 89.38 148 GLY A N 1
ATOM 1070 C CA . GLY A 1 148 ? 13.962 -6.831 -17.888 1.00 89.38 148 GLY A CA 1
ATOM 1071 C C . GLY A 1 148 ? 13.939 -7.887 -16.774 1.00 89.38 148 GLY A C 1
ATOM 1072 O O . GLY A 1 148 ? 14.143 -9.072 -17.038 1.00 89.38 148 GLY A O 1
ATOM 1073 N N . ASN A 1 149 ? 13.664 -7.505 -15.520 1.00 89.38 149 ASN A N 1
ATOM 1074 C CA . ASN A 1 149 ? 13.661 -8.452 -14.406 1.00 89.38 149 ASN A CA 1
ATOM 1075 C C . ASN A 1 149 ? 12.322 -9.201 -14.311 1.00 89.38 149 ASN A C 1
ATOM 1077 O O . ASN A 1 149 ? 11.388 -8.790 -13.613 1.00 89.38 149 ASN A O 1
ATOM 1081 N N . ALA A 1 150 ? 12.263 -10.346 -14.991 1.00 89.75 150 ALA A N 1
ATOM 1082 C CA . ALA A 1 150 ? 11.109 -11.238 -15.014 1.00 89.75 150 ALA A CA 1
ATOM 1083 C C . ALA A 1 150 ? 10.631 -11.662 -13.615 1.00 89.75 150 ALA A C 1
ATOM 1085 O O . ALA A 1 150 ? 9.424 -11.717 -13.375 1.00 89.75 150 ALA A O 1
ATOM 1086 N N . GLU A 1 151 ? 11.544 -11.939 -12.681 1.00 89.88 151 GLU A N 1
ATOM 1087 C CA . GLU A 1 151 ? 11.174 -12.390 -11.338 1.00 89.88 151 GLU A CA 1
ATOM 1088 C C . GLU A 1 151 ? 10.468 -11.290 -10.540 1.00 89.88 151 GLU A C 1
ATOM 1090 O O . GLU A 1 151 ? 9.443 -11.528 -9.902 1.00 89.88 151 GLU A O 1
ATOM 1095 N N . THR A 1 152 ? 10.997 -10.065 -10.582 1.00 88.94 152 THR A N 1
ATOM 1096 C CA . THR A 1 152 ? 10.392 -8.923 -9.886 1.00 88.94 152 THR A CA 1
ATOM 1097 C C . THR A 1 152 ? 9.050 -8.560 -10.499 1.00 88.94 152 THR A C 1
ATOM 1099 O O . THR A 1 152 ? 8.106 -8.261 -9.768 1.00 88.94 152 THR A O 1
ATOM 1102 N N . VAL A 1 153 ? 8.928 -8.635 -11.826 1.00 90.56 153 VAL A N 1
ATOM 1103 C CA . VAL A 1 153 ? 7.641 -8.444 -12.496 1.00 90.56 153 VAL A CA 1
ATOM 1104 C C . VAL A 1 153 ? 6.644 -9.515 -12.064 1.00 90.56 153 VAL A C 1
ATOM 1106 O O . VAL A 1 153 ? 5.542 -9.162 -11.658 1.00 90.56 153 VAL A O 1
ATOM 1109 N N . GLN A 1 154 ? 7.014 -10.799 -12.049 1.00 88.75 154 GLN A N 1
ATOM 1110 C CA . GLN A 1 154 ? 6.123 -11.851 -11.547 1.00 88.75 154 GLN A CA 1
ATOM 1111 C C . GLN A 1 154 ? 5.701 -11.612 -10.097 1.00 88.75 154 GLN A C 1
ATOM 1113 O O . GLN A 1 154 ? 4.516 -11.714 -9.796 1.00 88.75 154 GLN A O 1
ATOM 1118 N N . PHE A 1 155 ? 6.639 -11.235 -9.227 1.00 89.56 155 PHE A N 1
ATOM 1119 C CA . PHE A 1 155 ? 6.355 -10.928 -7.829 1.00 89.56 155 PHE A CA 1
ATOM 1120 C C . PHE A 1 155 ? 5.347 -9.776 -7.687 1.00 89.56 155 PHE A C 1
ATOM 1122 O O . PHE A 1 155 ? 4.334 -9.912 -7.006 1.00 89.56 155 PHE A O 1
ATOM 1129 N N . LEU A 1 156 ? 5.571 -8.650 -8.371 1.00 88.94 156 LEU A N 1
ATOM 1130 C CA . LEU A 1 156 ? 4.653 -7.506 -8.328 1.00 88.94 156 LEU A CA 1
ATOM 1131 C C . LEU A 1 156 ? 3.259 -7.876 -8.856 1.00 88.94 156 LEU A C 1
ATOM 1133 O O . LEU A 1 156 ? 2.250 -7.468 -8.282 1.00 88.94 156 LEU A O 1
ATOM 1137 N N . LEU A 1 157 ? 3.195 -8.670 -9.927 1.00 87.94 157 LEU A N 1
ATOM 1138 C CA . LEU A 1 157 ? 1.939 -9.140 -10.509 1.00 87.94 157 LEU A CA 1
ATOM 1139 C C . LEU A 1 157 ? 1.183 -10.108 -9.591 1.00 87.94 157 LEU A C 1
ATOM 1141 O O . LEU A 1 157 ? -0.043 -10.023 -9.518 1.00 87.94 157 LEU A O 1
ATOM 1145 N N . ASP A 1 158 ? 1.890 -11.001 -8.897 1.00 86.75 158 ASP A N 1
ATOM 1146 C CA . ASP A 1 158 ? 1.313 -11.933 -7.918 1.00 86.75 158 ASP A CA 1
ATOM 1147 C C . ASP A 1 158 ? 0.669 -11.177 -6.748 1.00 86.75 158 ASP A C 1
ATOM 1149 O O . ASP A 1 158 ? -0.449 -11.481 -6.328 1.00 86.75 158 ASP A O 1
ATOM 1153 N N . HIS A 1 159 ? 1.309 -10.086 -6.326 1.00 85.44 159 HIS A N 1
ATOM 1154 C CA . HIS A 1 159 ? 0.781 -9.184 -5.311 1.00 85.44 159 HIS A CA 1
ATOM 1155 C C . HIS A 1 159 ? -0.301 -8.199 -5.815 1.00 85.44 159 HIS A C 1
ATOM 1157 O O . HIS A 1 159 ? -0.789 -7.374 -5.040 1.00 85.44 159 HIS A O 1
ATOM 1163 N N . GLY A 1 160 ? -0.725 -8.286 -7.081 1.00 84.38 160 GLY A N 1
ATOM 1164 C CA . GLY A 1 160 ? -1.835 -7.493 -7.620 1.00 84.38 160 GLY A CA 1
ATOM 1165 C C . GLY A 1 160 ? -1.443 -6.122 -8.175 1.00 84.38 160 GLY A C 1
ATOM 1166 O O . GLY A 1 160 ? -2.227 -5.179 -8.074 1.00 84.38 160 GLY A O 1
ATOM 1167 N N . ALA A 1 161 ? -0.245 -5.992 -8.753 1.00 86.81 161 ALA A N 1
ATOM 1168 C CA . ALA A 1 161 ? 0.149 -4.775 -9.460 1.00 86.81 161 ALA A CA 1
ATOM 1169 C C . ALA A 1 161 ? -0.754 -4.473 -10.664 1.00 86.81 161 ALA A C 1
ATOM 1171 O O . ALA A 1 161 ? -1.031 -5.343 -11.499 1.00 86.81 161 ALA A O 1
ATOM 1172 N N . ASP A 1 162 ? -1.146 -3.206 -10.785 1.00 86.19 162 ASP A N 1
ATOM 1173 C CA . ASP A 1 162 ? -1.959 -2.712 -11.890 1.00 86.19 162 ASP A CA 1
ATOM 1174 C C . ASP A 1 162 ? -1.096 -2.518 -13.148 1.00 86.19 162 ASP A C 1
ATOM 1176 O O . ASP A 1 162 ? -0.246 -1.629 -13.230 1.00 86.19 162 ASP A O 1
ATOM 1180 N N . VAL A 1 163 ? -1.340 -3.348 -14.166 1.00 86.69 163 VAL A N 1
ATOM 1181 C CA . VAL A 1 163 ? -0.670 -3.256 -15.481 1.00 86.69 163 VAL A CA 1
ATOM 1182 C C . VAL A 1 163 ? -1.211 -2.123 -16.354 1.00 86.69 163 VAL A C 1
ATOM 1184 O O . VAL A 1 163 ? -0.623 -1.806 -17.379 1.00 86.69 163 VAL A O 1
ATOM 1187 N N . THR A 1 164 ? -2.336 -1.520 -15.971 1.00 84.94 164 THR A N 1
ATOM 1188 C CA . THR A 1 164 ? -2.995 -0.441 -16.721 1.00 84.94 164 THR A CA 1
ATOM 1189 C C . THR A 1 164 ? -2.497 0.946 -16.319 1.00 84.94 164 THR A C 1
ATOM 1191 O O . THR A 1 164 ? -3.010 1.944 -16.817 1.00 84.94 164 THR A O 1
ATOM 1194 N N . LEU A 1 165 ? -1.554 1.030 -15.375 1.00 85.06 165 LEU A N 1
ATOM 1195 C CA . LEU A 1 165 ? -0.995 2.303 -14.932 1.00 85.06 165 LEU A CA 1
ATOM 1196 C C . LEU A 1 165 ? -0.208 2.945 -16.068 1.00 85.06 165 LEU A C 1
ATOM 1198 O O . LEU A 1 165 ? 0.696 2.328 -16.617 1.00 85.06 165 LEU A O 1
ATOM 1202 N N . THR A 1 166 ? -0.520 4.196 -16.375 1.00 88.31 166 THR A N 1
ATOM 1203 C CA . THR A 1 166 ? 0.194 4.973 -17.387 1.00 88.31 166 THR A CA 1
ATOM 1204 C C . THR A 1 166 ? 1.147 5.961 -16.733 1.00 88.31 166 THR A C 1
ATOM 1206 O O . THR A 1 166 ? 0.835 6.552 -15.693 1.00 88.31 166 THR A O 1
ATOM 1209 N N . THR A 1 167 ? 2.304 6.171 -17.351 1.00 87.75 167 THR A N 1
ATOM 1210 C CA . THR A 1 167 ? 3.209 7.271 -17.004 1.00 87.75 167 THR A CA 1
ATOM 1211 C C . THR A 1 167 ? 2.642 8.620 -17.460 1.00 87.75 167 THR A C 1
ATOM 1213 O O . THR A 1 167 ? 1.679 8.680 -18.227 1.00 87.75 167 THR A O 1
ATOM 1216 N N . ASN A 1 168 ? 3.262 9.727 -17.039 1.00 87.44 168 ASN A N 1
ATOM 1217 C CA . ASN A 1 168 ? 2.945 11.067 -17.561 1.00 87.44 168 ASN A CA 1
ATOM 1218 C C . ASN A 1 168 ? 3.155 11.179 -19.081 1.00 87.44 168 ASN A C 1
ATOM 1220 O O . ASN A 1 168 ? 2.547 12.034 -19.714 1.00 87.44 168 ASN A O 1
ATOM 1224 N N . ASP A 1 169 ? 3.984 10.309 -19.659 1.00 85.81 169 ASP A N 1
ATOM 1225 C CA . ASP A 1 169 ? 4.218 10.218 -21.102 1.00 85.81 169 ASP A CA 1
ATOM 1226 C C . ASP A 1 169 ? 3.161 9.348 -21.812 1.00 85.81 169 ASP A C 1
ATOM 1228 O O . ASP A 1 169 ? 3.265 9.102 -23.011 1.00 85.81 169 ASP A O 1
ATOM 1232 N N . GLY A 1 170 ? 2.164 8.838 -21.078 1.00 87.06 170 GLY A N 1
ATOM 1233 C CA . GLY A 1 170 ? 1.106 7.971 -21.601 1.00 87.06 170 GLY A CA 1
ATOM 1234 C C . GLY A 1 170 ? 1.549 6.537 -21.894 1.00 87.06 170 GLY A C 1
ATOM 1235 O O . GLY A 1 170 ? 0.792 5.790 -22.504 1.00 87.06 170 GLY A O 1
ATOM 1236 N N . LYS A 1 171 ? 2.752 6.138 -21.466 1.00 87.94 171 LYS A N 1
ATOM 1237 C CA . LYS A 1 171 ? 3.273 4.781 -21.679 1.00 87.94 171 LYS A CA 1
ATOM 1238 C C . LYS A 1 171 ? 2.762 3.834 -20.603 1.00 87.94 171 LYS A C 1
ATOM 1240 O O . LYS A 1 171 ? 2.718 4.206 -19.431 1.00 87.94 171 LYS A O 1
ATOM 1245 N N . THR A 1 172 ? 2.403 2.621 -20.996 1.00 88.88 172 THR A N 1
ATOM 1246 C CA . THR A 1 172 ? 2.076 1.521 -20.083 1.00 88.88 172 THR A CA 1
ATOM 1247 C C . THR A 1 172 ? 3.344 0.741 -19.704 1.00 88.88 172 THR A C 1
ATOM 1249 O O . THR A 1 172 ? 4.373 0.870 -20.375 1.00 88.88 172 THR A O 1
ATOM 1252 N N . PRO A 1 173 ? 3.308 -0.130 -18.675 1.00 87.94 173 PRO A N 1
ATOM 1253 C CA . PRO A 1 173 ? 4.450 -0.961 -18.309 1.00 87.94 173 PRO A CA 1
ATOM 1254 C C . PRO A 1 173 ? 4.856 -1.897 -19.447 1.00 87.94 173 PRO A C 1
ATOM 1256 O O . PRO A 1 173 ? 6.018 -2.265 -19.537 1.00 87.94 173 PRO A O 1
ATOM 1259 N N . LEU A 1 174 ? 3.906 -2.272 -20.312 1.00 89.38 174 LEU A N 1
ATOM 1260 C CA . LEU A 1 174 ? 4.146 -3.108 -21.482 1.00 89.38 174 LEU A CA 1
ATOM 1261 C C . LEU A 1 174 ? 4.895 -2.347 -22.587 1.00 89.38 174 LEU A C 1
ATOM 1263 O O . LEU A 1 174 ? 5.750 -2.940 -23.232 1.00 89.38 174 LEU A O 1
ATOM 1267 N N . ASP A 1 175 ? 4.645 -1.042 -22.748 1.00 89.56 175 ASP A N 1
ATOM 1268 C CA . ASP A 1 175 ? 5.333 -0.202 -23.744 1.00 89.56 175 ASP A CA 1
ATOM 1269 C C . ASP A 1 175 ? 6.809 0.052 -23.405 1.00 89.56 175 ASP A C 1
ATOM 1271 O O . ASP A 1 175 ? 7.615 0.312 -24.295 1.00 89.56 175 ASP A O 1
ATOM 1275 N N . VAL A 1 176 ? 7.166 0.023 -22.116 1.00 89.62 176 VAL A N 1
ATOM 1276 C CA . VAL A 1 176 ? 8.555 0.193 -21.646 1.00 89.62 176 VAL A CA 1
ATOM 1277 C C . VAL A 1 176 ? 9.249 -1.134 -21.334 1.00 89.62 176 VAL A C 1
ATOM 1279 O O . VAL A 1 176 ? 10.414 -1.133 -20.950 1.00 89.62 176 VAL A O 1
ATOM 1282 N N . ALA A 1 177 ? 8.543 -2.260 -21.448 1.00 90.12 177 ALA A N 1
ATOM 1283 C CA . ALA A 1 177 ? 9.072 -3.561 -21.068 1.00 90.12 177 ALA A CA 1
ATOM 1284 C C . ALA A 1 177 ? 10.145 -4.060 -22.039 1.00 90.12 177 ALA A C 1
ATOM 1286 O O . ALA A 1 177 ? 9.991 -3.957 -23.257 1.00 90.12 177 ALA A O 1
ATOM 1287 N N . HIS A 1 178 ? 11.173 -4.710 -21.493 1.00 90.06 178 HIS A N 1
ATOM 1288 C CA . HIS A 1 178 ? 12.117 -5.505 -22.278 1.00 90.06 178 HIS A CA 1
ATOM 1289 C C . HIS A 1 178 ? 11.411 -6.689 -22.964 1.00 90.06 178 HIS A C 1
ATOM 1291 O O . HIS A 1 178 ? 10.450 -7.237 -22.412 1.00 90.06 178 HIS A O 1
ATOM 1297 N N . GLU A 1 179 ? 11.901 -7.121 -24.129 1.00 84.75 179 GLU A N 1
ATOM 1298 C CA . GLU A 1 179 ? 11.288 -8.175 -24.962 1.00 84.75 179 GLU A CA 1
ATOM 1299 C C . GLU A 1 179 ? 11.003 -9.468 -24.173 1.00 84.75 179 GLU A C 1
ATOM 1301 O O . GLU A 1 179 ? 9.918 -10.045 -24.278 1.00 84.75 179 GLU A O 1
ATOM 1306 N N . ASP A 1 180 ? 11.919 -9.865 -23.285 1.00 83.25 180 ASP A N 1
ATOM 1307 C CA . ASP A 1 180 ? 11.778 -11.058 -22.435 1.00 83.25 180 ASP A CA 1
ATOM 1308 C C . ASP A 1 180 ? 10.598 -10.968 -21.454 1.00 83.25 180 ASP A C 1
ATOM 1310 O O . ASP A 1 180 ? 9.930 -11.960 -21.144 1.00 83.25 180 ASP A O 1
ATOM 1314 N N . VAL A 1 181 ? 10.316 -9.761 -20.959 1.00 86.25 181 VAL A N 1
ATOM 1315 C CA . VAL A 1 181 ? 9.304 -9.505 -19.927 1.00 86.25 181 VAL A CA 1
ATOM 1316 C C . VAL A 1 181 ? 7.949 -9.140 -20.532 1.00 86.25 181 VAL A C 1
ATOM 1318 O O . VAL A 1 181 ? 6.915 -9.378 -19.901 1.00 86.25 181 VAL A O 1
ATOM 1321 N N . GLN A 1 182 ? 7.905 -8.653 -21.776 1.00 85.25 182 GLN A N 1
ATOM 1322 C CA . GLN A 1 182 ? 6.655 -8.384 -22.501 1.00 85.25 182 GLN A CA 1
ATOM 1323 C C . GLN A 1 182 ? 5.729 -9.615 -22.524 1.00 85.25 182 GLN A C 1
ATOM 1325 O O . GLN A 1 182 ? 4.519 -9.499 -22.306 1.00 85.25 182 GLN A O 1
ATOM 1330 N N . SER A 1 183 ? 6.300 -10.820 -22.655 1.00 85.19 183 SER A N 1
ATOM 1331 C CA . SER A 1 183 ? 5.571 -12.102 -22.609 1.00 85.19 183 SER A CA 1
ATOM 1332 C C . SER A 1 183 ? 4.869 -12.386 -21.262 1.00 85.19 183 SER A C 1
ATOM 1334 O O . SER A 1 183 ? 3.934 -13.195 -21.183 1.00 85.19 183 SER A O 1
ATOM 1336 N N . LEU A 1 184 ? 5.291 -11.726 -20.176 1.00 82.31 184 LEU A N 1
ATOM 1337 C CA . LEU A 1 184 ? 4.680 -11.828 -18.841 1.00 82.31 184 LEU A CA 1
ATOM 1338 C C . LEU A 1 184 ? 3.576 -10.788 -18.605 1.00 82.31 184 LEU A C 1
ATOM 1340 O O . LEU A 1 184 ? 2.653 -11.024 -17.816 1.00 82.31 184 LEU A O 1
ATOM 1344 N N . LEU A 1 185 ? 3.672 -9.639 -19.275 1.00 80.12 185 LEU A N 1
ATOM 1345 C CA . LEU A 1 185 ? 2.717 -8.536 -19.163 1.00 80.12 185 LEU A CA 1
ATOM 1346 C C . LEU A 1 185 ? 1.549 -8.658 -20.149 1.00 80.12 185 LEU A C 1
ATOM 1348 O O . LEU A 1 185 ? 0.491 -8.089 -19.884 1.00 80.12 185 LEU A O 1
ATOM 1352 N N . SER A 1 186 ? 1.718 -9.423 -21.233 1.00 77.50 186 SER A N 1
ATOM 1353 C CA . SER A 1 186 ? 0.690 -9.634 -22.254 1.00 77.50 186 SER A CA 1
ATOM 1354 C C . SER A 1 186 ? -0.650 -10.121 -21.656 1.00 77.50 186 SER A C 1
ATOM 1356 O O . SER A 1 186 ? -0.667 -11.061 -20.844 1.00 77.50 186 SER A O 1
ATOM 1358 N N . PRO A 1 187 ? -1.787 -9.489 -22.015 1.00 59.97 187 PRO A N 1
ATOM 1359 C CA . PRO A 1 187 ? -3.102 -9.824 -21.480 1.00 59.97 187 PRO A CA 1
ATOM 1360 C C . PRO A 1 187 ? -3.553 -11.190 -22.013 1.00 59.97 187 PRO A C 1
ATOM 1362 O O . PRO A 1 187 ? -3.904 -11.336 -23.178 1.00 59.97 187 PRO A O 1
ATOM 1365 N N . GLY A 1 188 ? -3.545 -12.215 -21.159 1.00 51.59 188 GLY A N 1
ATOM 1366 C CA . GLY A 1 188 ? -4.001 -13.554 -21.555 1.00 51.59 188 GLY A CA 1
ATOM 1367 C C . GLY A 1 188 ? -3.537 -14.700 -20.663 1.00 51.59 188 GLY A C 1
ATOM 1368 O O . GLY A 1 188 ? -4.093 -15.794 -20.736 1.00 51.59 188 GLY A O 1
ATOM 1369 N N . ARG A 1 189 ? -2.555 -14.480 -19.782 1.00 54.69 189 ARG A N 1
ATOM 1370 C CA . ARG A 1 189 ? -2.110 -15.533 -18.863 1.00 54.69 189 ARG A CA 1
ATOM 1371 C C . ARG A 1 189 ? -3.035 -15.597 -17.633 1.00 54.69 189 ARG A C 1
ATOM 1373 O O . ARG A 1 189 ? -3.202 -14.571 -16.968 1.00 54.69 189 ARG A O 1
ATOM 1380 N N . PRO A 1 190 ? -3.618 -16.762 -17.279 1.00 49.44 190 PRO A N 1
ATOM 1381 C CA . PRO A 1 190 ? -4.366 -16.911 -16.035 1.00 49.44 190 PRO A CA 1
ATOM 1382 C C . PRO A 1 190 ? -3.403 -16.713 -14.861 1.00 49.44 190 PRO A C 1
ATOM 1384 O O . PRO A 1 190 ? -2.574 -17.572 -14.557 1.00 49.44 190 PRO A O 1
ATOM 1387 N N . ARG A 1 191 ? -3.467 -15.542 -14.223 1.00 56.28 191 ARG A N 1
ATOM 1388 C CA . ARG A 1 191 ? -2.667 -15.241 -13.034 1.00 56.28 191 ARG A CA 1
ATOM 1389 C C . ARG A 1 191 ? -3.224 -16.062 -11.879 1.00 56.28 191 ARG A C 1
ATOM 1391 O O . ARG A 1 191 ? -4.419 -15.985 -11.588 1.00 56.28 191 ARG A O 1
ATOM 1398 N N . LYS A 1 192 ? -2.377 -16.887 -11.254 1.00 46.66 192 LYS A N 1
ATOM 1399 C CA . LYS A 1 192 ? -2.736 -17.652 -10.056 1.00 46.66 192 LYS A CA 1
ATOM 1400 C C . LYS A 1 192 ? -3.088 -16.638 -8.972 1.00 46.66 192 LYS A C 1
ATOM 1402 O O . LYS A 1 192 ? -2.213 -16.041 -8.371 1.00 46.66 192 LYS A O 1
ATOM 1407 N N . ARG A 1 193 ? -4.380 -16.383 -8.781 1.00 44.09 193 ARG A N 1
ATOM 1408 C CA . ARG A 1 193 ? -4.873 -15.503 -7.723 1.00 44.09 193 ARG A CA 1
ATOM 1409 C C . ARG A 1 193 ? -4.473 -16.153 -6.399 1.00 44.09 193 ARG A C 1
ATOM 1411 O O . ARG A 1 193 ? -4.997 -17.223 -6.081 1.00 44.09 193 ARG A O 1
ATOM 1418 N N . LEU A 1 194 ? -3.523 -15.559 -5.678 1.00 44.34 194 LEU A N 1
ATOM 1419 C CA . LEU A 1 194 ? -3.116 -16.039 -4.363 1.00 44.34 194 LEU A CA 1
ATOM 1420 C C . LEU A 1 194 ? -4.366 -16.037 -3.465 1.00 44.34 194 LEU A C 1
ATOM 1422 O O . LEU A 1 194 ? -4.984 -14.992 -3.241 1.00 44.34 194 LEU A O 1
ATOM 1426 N N . LYS A 1 195 ? -4.815 -17.227 -3.048 1.00 35.91 195 LYS A N 1
ATOM 1427 C CA . LYS A 1 195 ? -5.874 -17.362 -2.044 1.00 35.91 195 LYS A CA 1
ATOM 1428 C C . LYS A 1 195 ? -5.304 -16.813 -0.740 1.00 35.91 195 LYS A C 1
ATOM 1430 O O . LYS A 1 195 ? -4.282 -17.304 -0.272 1.00 35.91 195 LYS A O 1
ATOM 1435 N N . THR A 1 196 ? -5.941 -15.745 -0.278 1.00 41.16 196 THR A N 1
ATOM 1436 C CA . THR A 1 196 ? -5.679 -15.031 0.973 1.00 41.16 196 THR A CA 1
ATOM 1437 C C . THR A 1 196 ? -5.809 -15.953 2.175 1.00 41.16 196 THR A C 1
ATOM 1439 O O . THR A 1 196 ? -6.668 -16.864 2.111 1.00 41.16 196 THR A O 1
#

Nearest PDB structures (foldseek):
  3twt-assembly2_B  TM=8.620E-01  e=6.469E-04  Homo sapiens
  5jhq-assembly4_D  TM=8.856E-01  e=1.545E-03  Homo sapiens
  2dwz-assembly2_C  TM=8.682E-01  e=3.100E-03  Mus musculus
  7tac-assembly1_A  TM=3.990E-01  e=2.189E-03  Arabidopsis thaliana
  7mk3-assembly1_B  TM=3.544E-01  e=2.189E-03  Arabidopsis thaliana

Secondary structure (DSSP, 8-state):
-EE-SSTTPBP-STT-PBPPTT-EEEEEEEEETTEEEEEEEEGGG--HHHHHHTTS-GGGSTTGGGS-HHHHHHHHHHHHHHHT----------S-----HHHHHHHHHHHHTT-HHHHHHHHHH-GGGTT--TTSS--HHHHHHHTT-HHHHHHHHHTT--TTPPPTTS--TTTT--HHHHHHHSTT--------

Sequence (196 aa):
MEAAKSGRSKCKGSCKQAIPKGAARMGTLVEINGGSSYSWRCTSCITAKVAQNAGGDASAIDGFASLDSAQQAEVIAAFSSSATASAPATASAPMTRKPLVAQQHRFLDKAKEYDFDAVRAMVNKNPAYINCQPSGRWSALHQAAEAGNAETVQFLLDHGADVTLTTNDGKTPLDVAHEDVQSLLSPGRPRKRLKT